Protein 4A2N (pdb70)

Nearest PDB structures (foldseek):
  4a2n-assembly1_B  TM=1.005E+00  e=4.924E-31  Methanosarcina acetivorans
  5vg9-assembly1_A  TM=6.920E-01  e=3.752E-05  Tribolium castaneum
  5v7p-assembly1_A  TM=7.421E-01  e=1.213E-04  Tribolium castaneum
  8xkv-assembly1_G  TM=6.354E-01  e=1.025E-03  Arabidopsis thaliana

Solvent-accessible surface area: 10026 Å² total; per-residue (Å²): 102,88,76,93,102,27,44,107,42,2,32,70,28,19,98,61,16,60,129,12,71,58,71,60,5,95,63,0,132,88,62,71,39,123,90,106,35,87,33,119,90,0,128,62,11,31,118,53,6,92,45,0,16,22,88,28,0,51,55,20,14,148,28,90,199,23,53,111,126,63,35,148,39,67,66,86,88,12,98,147,5,29,89,42,1,128,112,4,9,31,42,1,45,121,0,1,146,53,34,20,81,22,30,28,34,29,13,29,2,3,94,66,37,61,36,28,45,164,28,39,17,45,82,27,14,11,1,16,22,20,0,4,46,77,0,0,74,5,0,0,45,1,10,5,4,122,35,0,22,87,75,0,49,76,3,8,20,69,5,13,125,82,8,8,78,17,33,14,105,8,25,57,104,61,43,26,112,94,1,95,118,13,43,69,70,7,16,106,40,174,82,122

Secondary structure (DSSP, 8-state):
--HHHHHHHHHHHHHHHHHHHHHHHHHHSSS-EEE--SHHHHHHHHHHHHIIIIIHHHHHHS-SGGGGG-----HHHHHHHHHHHHHHHHHHHHHHHHHGGG--SS--EETT-----SSTTTTBSSHHHHHHHHHHHHHHHHHT-HHHHHHHHHHHHHHHHHHHHHHHHHHHHHHTHHHHHHHHH-BSSS--

B-factor: mean 92.74, std 27.51, range [42.49, 339.67]

Structure (mmCIF, N/CA/C/O backbone):
data_4A2N
#
_entry.id   4A2N
#
_cell.length_a   114.920
_cell.length_b   114.920
_cell.length_c   169.291
_cell.angle_alpha   90.00
_cell.angle_beta   90.00
_cell.angle_gamma   120.00
#
_symmetry.space_group_name_H-M   'P 62 2 2'
#
loop_
_entity.id
_entity.type
_entity.pdbx_description
1 polymer 'ISOPRENYLCYSTEINE CARBOXYL METHYLTRANSFERASE'
2 non-polymer S-ADENOSYL-L-HOMOCYSTEINE
3 non-polymer 'PALMITIC ACID'
4 non-polymer CARDIOLIPIN
#
loop_
_atom_site.group_PDB
_atom_site.id
_atom_site.type_symbol
_atom_site.label_atom_id
_atom_site.label_alt_id
_atom_site.label_comp_id
_atom_site.label_asym_id
_atom_site.label_entity_id
_atom_site.label_seq_id
_atom_site.pdbx_PDB_ins_code
_atom_site.Cartn_x
_atom_site.Cartn_y
_atom_site.Cartn_z
_atom_site.occupancy
_atom_site.B_iso_or_equiv
_atom_site.auth_seq_id
_atom_site.auth_comp_id
_atom_site.auth_asym_id
_atom_site.auth_atom_id
_atom_site.pdbx_PDB_model_num
ATOM 1 N N . MET A 1 1 ? 27.045 48.816 73.848 1.00 82.37 1 MET B N 1
ATOM 2 C CA . MET A 1 1 ? 26.248 49.061 72.648 1.00 91.55 1 MET B CA 1
ATOM 3 C C . MET A 1 1 ? 25.292 47.902 72.429 1.00 110.77 1 MET B C 1
ATOM 4 O O . MET A 1 1 ? 24.082 48.101 72.256 1.00 116.41 1 MET B O 1
ATOM 6 N N . ASN A 1 2 ? 25.839 46.689 72.447 1.00 119.02 2 ASN B N 1
ATOM 7 C CA . ASN A 1 2 ? 25.039 45.481 72.301 1.00 126.68 2 ASN B CA 1
ATOM 8 C C . ASN A 1 2 ? 23.888 45.551 73.301 1.00 125.35 2 ASN B C 1
ATOM 9 O O . ASN A 1 2 ? 24.108 45.812 74.477 1.00 124.46 2 ASN B O 1
ATOM 14 N N . GLU A 1 3 ? 22.660 45.341 72.838 1.00 124.58 3 GLU B N 1
ATOM 15 C CA . GLU A 1 3 ? 21.505 45.455 73.720 1.00 120.89 3 GLU B CA 1
ATOM 16 C C . GLU A 1 3 ? 21.435 44.322 74.744 1.00 117.38 3 GLU B C 1
ATOM 17 O O . GLU A 1 3 ? 21.150 44.557 75.918 1.00 114.38 3 GLU B O 1
ATOM 23 N N . ASN A 1 4 ? 21.703 43.099 74.301 1.00 118.12 4 ASN B N 1
ATOM 24 C CA . ASN A 1 4 ? 21.718 41.960 75.205 1.00 119.67 4 ASN B CA 1
ATOM 25 C C . ASN A 1 4 ? 22.585 42.254 76.426 1.00 110.79 4 ASN B C 1
ATOM 26 O O . ASN A 1 4 ? 22.306 41.789 77.524 1.00 111.02 4 ASN B O 1
ATOM 31 N N . LEU A 1 5 ? 23.635 43.040 76.222 1.00 103.62 5 LEU B N 1
ATOM 32 C CA . LEU A 1 5 ? 24.519 43.471 77.303 1.00 97.27 5 LEU B CA 1
ATOM 33 C C . LEU A 1 5 ? 23.814 44.211 78.426 1.00 96.97 5 LEU B C 1
ATOM 34 O O . LEU A 1 5 ? 23.802 43.743 79.564 1.00 102.92 5 LEU B O 1
ATOM 39 N N . TRP A 1 6 ? 23.260 45.382 78.115 1.00 89.40 6 TRP B N 1
ATOM 40 C CA . TRP A 1 6 ? 22.662 46.213 79.152 1.00 85.13 6 TRP B CA 1
ATOM 41 C C . TRP A 1 6 ? 21.76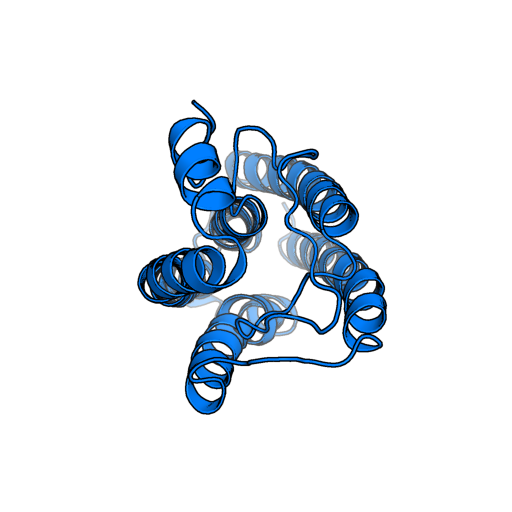5 45.369 80.044 1.00 86.14 6 TRP B C 1
ATOM 42 O O . TRP A 1 6 ? 21.785 45.499 81.271 1.00 83.69 6 TRP B O 1
ATOM 53 N N . LYS A 1 7 ? 20.982 44.495 79.425 1.00 88.46 7 LYS B N 1
ATOM 54 C CA . LYS A 1 7 ? 20.175 43.565 80.193 1.00 93.45 7 LYS B CA 1
ATOM 55 C C . LYS A 1 7 ? 21.050 42.849 81.236 1.00 91.82 7 LYS B C 1
ATOM 56 O O . LYS A 1 7 ? 20.739 42.846 82.433 1.00 88.52 7 LYS B O 1
ATOM 62 N N . ILE A 1 8 ? 22.164 42.280 80.793 1.00 93.96 8 ILE B N 1
ATOM 63 C CA . ILE A 1 8 ? 23.022 41.547 81.712 1.00 96.81 8 ILE B CA 1
ATOM 64 C C . ILE A 1 8 ? 23.519 42.475 82.803 1.00 93.13 8 ILE B C 1
ATOM 65 O O . ILE A 1 8 ? 23.614 42.081 83.965 1.00 92.71 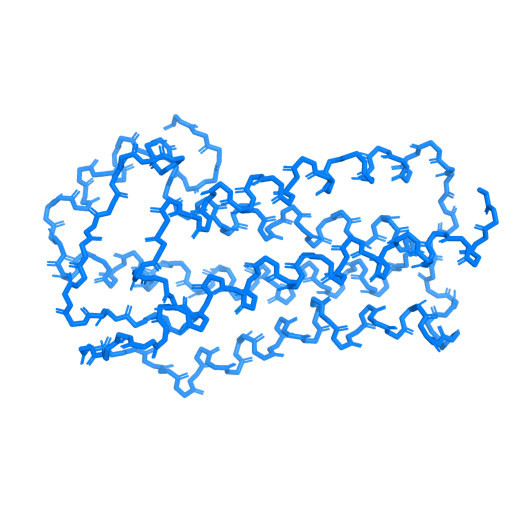8 ILE B O 1
ATOM 70 N N . CYS A 1 9 ? 23.814 43.716 82.436 1.00 92.04 9 CYS B N 1
ATOM 71 C CA . CYS A 1 9 ? 24.208 44.697 83.437 1.00 91.30 9 CYS B CA 1
ATOM 72 C C . CYS A 1 9 ? 23.096 44.842 84.460 1.00 87.08 9 CYS B C 1
ATOM 73 O O . CYS A 1 9 ? 23.231 44.427 85.612 1.00 86.58 9 CYS B O 1
ATOM 76 N N . PHE A 1 10 ? 21.978 45.395 84.024 1.00 84.17 10 PHE B N 1
ATOM 77 C CA . PHE A 1 10 ? 20.887 45.670 84.942 1.00 82.50 10 PHE B CA 1
ATOM 78 C C . PHE A 1 10 ? 20.545 44.485 85.843 1.00 80.32 10 PHE B C 1
ATOM 79 O O . PHE A 1 10 ? 20.472 44.617 87.068 1.00 76.63 10 PHE B O 1
ATOM 87 N N . ILE A 1 11 ? 20.347 43.322 85.238 1.00 79.18 11 ILE B N 1
ATOM 88 C CA . ILE A 1 11 ? 19.856 42.196 85.993 1.00 76.44 11 ILE B CA 1
ATOM 89 C C . ILE A 1 11 ? 20.826 41.893 87.117 1.00 72.21 11 ILE B C 1
ATOM 90 O O . ILE A 1 11 ? 20.503 41.189 88.074 1.00 69.98 11 ILE B O 1
ATOM 95 N N . VAL A 1 12 ? 22.027 42.442 86.988 1.00 71.24 12 VAL B N 1
ATOM 96 C CA . VAL A 1 12 ? 22.992 42.408 88.072 1.00 70.90 12 VAL B CA 1
ATOM 97 C C . VAL A 1 12 ? 22.721 43.505 89.091 1.00 71.11 12 VAL B C 1
ATOM 98 O O . VAL A 1 12 ? 22.362 43.215 90.224 1.00 70.47 12 VAL B O 1
ATOM 102 N N . MET A 1 13 ? 22.844 44.761 88.689 1.00 71.98 13 MET B N 1
ATOM 103 C CA . MET A 1 13 ? 22.640 45.837 89.642 1.00 72.21 13 MET B CA 1
ATOM 104 C C . MET A 1 13 ? 21.410 45.476 90.441 1.00 75.78 13 MET B C 1
ATOM 105 O O . MET A 1 13 ? 21.407 45.560 91.664 1.00 76.68 13 MET B O 1
ATOM 110 N N . PHE A 1 14 ? 20.373 45.051 89.729 1.00 76.02 14 PHE B N 1
ATOM 111 C CA . PHE A 1 14 ? 19.147 44.564 90.331 1.00 72.24 14 PHE B CA 1
ATOM 112 C C . PHE A 1 14 ? 19.422 43.431 91.295 1.00 72.19 14 PHE B C 1
ATOM 113 O O . PHE A 1 14 ? 19.144 43.530 92.480 1.00 62.84 14 PHE B O 1
ATOM 121 N N . ILE A 1 15 ? 19.958 42.341 90.772 1.00 65.73 15 ILE B N 1
ATOM 122 C CA . ILE A 1 15 ? 20.245 41.185 91.602 1.00 80.12 15 ILE B CA 1
ATOM 123 C C . ILE A 1 15 ? 20.959 41.613 92.889 1.00 74.83 15 ILE B C 1
ATOM 124 O O . ILE A 1 15 ? 20.651 41.131 93.968 1.00 63.04 15 ILE B O 1
ATOM 129 N N . ILE A 1 16 ? 21.888 42.549 92.787 1.00 72.83 16 ILE B N 1
ATOM 130 C CA . ILE A 1 16 ? 22.568 43.023 93.982 1.00 76.51 16 ILE B CA 1
ATOM 131 C C . ILE A 1 16 ? 21.711 43.997 94.782 1.00 78.76 16 ILE B C 1
ATOM 132 O O . ILE A 1 16 ? 21.713 43.965 96.011 1.00 78.21 16 ILE B O 1
ATOM 137 N N . TRP A 1 17 ? 20.988 44.865 94.079 1.00 81.09 17 TRP B N 1
ATOM 138 C CA . TRP A 1 17 ? 20.077 45.811 94.713 1.00 80.41 17 TRP B CA 1
ATOM 139 C C . TRP A 1 17 ? 19.161 45.036 95.600 1.00 77.22 17 TRP B C 1
ATOM 140 O O . TRP A 1 17 ? 18.850 45.459 96.701 1.00 74.51 17 TRP B O 1
ATOM 151 N N . VAL A 1 18 ? 18.717 43.893 95.098 1.00 79.5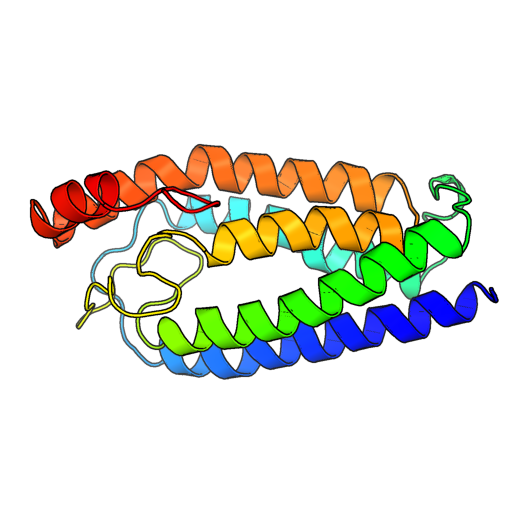3 18 VAL B N 1
ATOM 152 C CA . VAL A 1 18 ? 17.798 43.063 95.845 1.00 80.05 18 VAL B CA 1
ATOM 153 C C . VAL A 1 18 ? 18.537 42.465 97.020 1.00 80.69 18 VAL B C 1
ATOM 154 O O . VAL A 1 18 ? 18.046 42.500 98.139 1.00 76.07 18 VAL B O 1
ATOM 158 N N . PHE A 1 19 ? 19.728 41.934 96.766 1.00 81.31 19 PHE B N 1
ATOM 159 C CA . PHE A 1 19 ? 20.524 41.323 97.830 1.00 92.03 19 PHE B CA 1
ATOM 160 C C . PHE A 1 19 ? 20.651 42.267 99.030 1.00 88.00 19 PHE B C 1
ATOM 161 O O . PHE A 1 19 ? 20.413 41.869 100.170 1.00 85.02 19 PHE B O 1
ATOM 169 N N . VAL A 1 20 ? 20.993 43.523 98.776 1.00 85.53 20 VAL B N 1
ATOM 170 C CA . VAL A 1 20 ? 21.120 44.489 99.859 1.00 83.63 20 VAL B CA 1
ATOM 171 C C . VAL A 1 20 ? 19.900 44.531 100.763 1.00 85.74 20 VAL B C 1
ATOM 172 O O . VAL A 1 20 ? 20.035 44.640 101.981 1.00 81.78 20 VAL B O 1
ATOM 176 N N . ARG A 1 21 ? 18.710 44.477 100.165 1.00 93.41 21 ARG B N 1
ATOM 177 C CA . ARG A 1 21 ? 17.470 44.542 100.943 1.00 95.36 21 ARG B CA 1
ATOM 178 C C . ARG A 1 21 ? 17.192 43.217 101.620 1.00 99.74 21 ARG B C 1
ATOM 179 O O . ARG A 1 21 ? 16.907 43.179 102.815 1.00 103.82 21 ARG B O 1
ATOM 187 N N . LYS A 1 22 ? 17.293 42.130 100.858 1.00 97.13 22 LYS B N 1
ATOM 188 C CA . LYS A 1 22 ? 17.001 40.812 101.397 1.00 90.72 22 LYS B CA 1
ATOM 189 C C . LYS A 1 22 ? 17.807 40.608 102.671 1.00 96.87 22 LYS B C 1
ATOM 190 O O . LYS A 1 22 ? 17.341 39.957 103.599 1.00 103.96 22 LYS B O 1
ATOM 192 N N . VAL A 1 23 ? 19.006 41.183 102.726 1.00 95.01 23 VAL B N 1
ATOM 193 C CA . VAL A 1 23 ? 19.825 41.084 103.930 1.00 97.73 23 VAL B CA 1
ATOM 194 C C . VAL A 1 23 ? 19.292 41.935 105.081 1.00 100.07 23 VAL B C 1
ATOM 195 O O . VAL A 1 23 ? 19.032 41.420 106.169 1.00 103.71 23 VAL B O 1
ATOM 199 N N . TYR A 1 24 ? 19.114 43.230 104.837 1.00 98.82 24 TYR B N 1
ATOM 200 C CA . TYR A 1 24 ? 18.750 44.164 105.901 1.00 99.42 24 TYR B CA 1
ATOM 201 C C . TYR A 1 24 ? 17.331 44.013 106.396 1.00 105.31 24 TYR B C 1
ATOM 202 O O . TYR A 1 24 ? 17.037 44.328 107.548 1.00 104.93 24 TYR B O 1
ATOM 211 N N . GLY A 1 25 ? 16.452 43.573 105.500 1.00 110.12 25 GLY B N 1
ATOM 212 C CA . GLY A 1 25 ? 15.054 43.359 105.815 1.00 112.47 25 GLY B CA 1
ATOM 213 C C . GLY A 1 25 ? 14.782 42.192 106.738 1.00 117.23 25 GLY B C 1
ATOM 214 O O . GLY A 1 25 ? 14.206 42.370 107.810 1.00 118.83 25 GLY B O 1
ATOM 215 N N . THR A 1 26 ? 15.203 40.996 106.346 1.00 121.55 26 THR B N 1
ATOM 216 C CA . THR A 1 26 ? 14.905 39.838 107.172 1.00 128.78 26 THR B CA 1
ATOM 217 C C . THR A 1 26 ? 15.439 40.093 108.581 1.00 13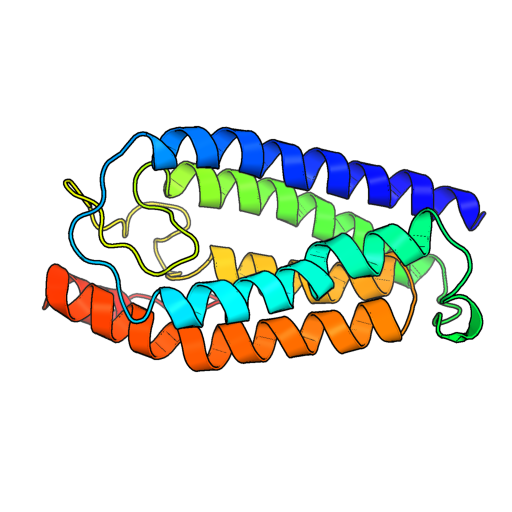5.67 26 THR B C 1
ATOM 218 O O . THR A 1 26 ? 14.940 39.522 109.552 1.00 140.78 26 THR B O 1
ATOM 222 N N . ARG A 1 27 ? 16.433 40.975 108.690 1.00 137.09 27 ARG B N 1
ATOM 223 C CA . ARG A 1 27 ? 17.013 41.327 109.988 1.00 139.30 27 ARG B CA 1
ATOM 224 C C . ARG A 1 27 ? 16.070 42.182 110.846 1.00 141.81 27 ARG B C 1
ATOM 225 O O . ARG A 1 27 ? 16.057 42.065 112.073 1.00 143.75 27 ARG B O 1
ATOM 227 N N . ALA A 1 28 ? 15.294 43.046 110.200 1.00 141.11 28 ALA B N 1
ATOM 228 C CA . ALA A 1 28 ? 14.346 43.908 110.906 1.00 140.14 28 ALA B CA 1
ATOM 229 C C . ALA A 1 28 ? 12.913 43.377 110.906 1.00 139.83 28 ALA B C 1
ATOM 230 O O . ALA A 1 28 ? 12.017 44.009 111.455 1.00 138.94 28 ALA B O 1
ATOM 232 N N . MET A 1 29 ? 12.693 42.236 110.266 1.00 141.07 29 MET B N 1
ATOM 233 C CA . MET A 1 29 ? 11.398 41.568 110.343 1.00 142.51 29 MET B CA 1
ATOM 234 C C . MET A 1 29 ? 11.391 40.568 111.497 1.00 140.70 29 MET B C 1
ATOM 235 O O . MET A 1 29 ? 10.363 39.964 111.805 1.00 138.52 29 MET B O 1
ATOM 240 N N . LYS A 1 30 ? 12.554 40.402 112.123 1.00 142.48 30 LYS B N 1
ATOM 241 C CA . LYS A 1 30 ? 12.708 39.553 113.303 1.00 143.51 30 LYS B CA 1
ATOM 242 C C . LYS A 1 30 ? 12.373 40.346 114.569 1.00 147.25 30 LYS B C 1
ATOM 243 O O . LYS A 1 30 ? 12.521 39.838 115.687 1.00 150.42 30 LYS B O 1
ATOM 245 N N . ASN A 1 31 ? 11.948 41.598 114.375 1.00 143.97 31 ASN B N 1
ATOM 246 C CA . ASN A 1 31 ? 11.528 42.492 115.460 1.00 139.56 31 ASN B CA 1
ATOM 247 C C . ASN A 1 31 ? 10.021 42.766 115.421 1.00 134.32 31 ASN B C 1
ATOM 248 O O . ASN A 1 31 ? 9.513 43.332 114.456 1.00 131.83 31 ASN B O 1
ATOM 253 N N . LYS A 1 32 ? 9.315 42.386 116.482 1.00 133.81 32 LYS B N 1
ATOM 254 C CA . LYS A 1 32 ? 7.853 42.371 116.472 1.00 132.42 32 LYS B CA 1
ATOM 255 C C . LYS A 1 32 ? 7.256 43.766 116.294 1.00 129.95 32 LYS B C 1
ATOM 256 O O . LYS A 1 32 ? 7.918 44.768 116.550 1.00 129.02 32 LYS B O 1
ATOM 258 N N . SER A 1 33 ? 6.004 43.812 115.843 1.00 127.92 33 SER B N 1
ATOM 259 C CA . SER A 1 33 ? 5.305 45.058 115.536 1.00 125.88 33 SER B CA 1
ATOM 260 C C . SER A 1 33 ? 4.492 45.573 116.723 1.00 125.52 33 SER B C 1
ATOM 261 O O . SER A 1 33 ? 3.975 44.781 117.510 1.00 128.36 33 SER B O 1
ATOM 264 N N . LYS A 1 34 ? 4.404 46.894 116.868 1.00 121.97 34 LYS B N 1
ATOM 265 C CA . LYS A 1 34 ? 3.521 47.496 117.873 1.00 119.16 34 LYS B CA 1
ATOM 266 C C . LYS A 1 34 ? 2.178 47.925 117.274 1.00 117.34 34 LYS B C 1
ATOM 267 O O . LYS A 1 34 ? 1.148 47.290 117.510 1.00 120.13 34 LYS B O 1
ATOM 273 N N . LYS A 1 35 ? 2.196 49.002 116.496 1.00 112.98 35 LYS B N 1
ATOM 274 C CA . LYS A 1 35 ? 1.003 49.478 115.805 1.00 112.10 35 LYS B CA 1
ATOM 275 C C . LYS A 1 35 ? 1.281 49.546 114.320 1.00 107.29 35 LYS B C 1
ATOM 276 O O . LYS A 1 35 ? 2.310 50.065 113.909 1.00 106.66 35 LYS B O 1
ATOM 282 N N . LYS A 1 36 ? 0.367 49.034 113.508 1.00 104.34 36 LYS B N 1
ATOM 283 C CA . LYS A 1 36 ? 0.527 49.138 112.071 1.00 102.69 36 LYS B CA 1
ATOM 284 C C . LYS A 1 36 ? -0.552 50.107 111.652 1.00 98.36 36 LYS B C 1
ATOM 285 O O . LYS A 1 36 ? -1.329 50.530 112.494 1.00 99.52 36 LYS B O 1
ATOM 291 N N . VAL A 1 37 ? -0.600 50.494 110.382 1.00 96.23 37 VAL B N 1
ATOM 292 C CA . VAL A 1 37 ? -1.611 51.466 109.942 1.00 96.96 37 VAL B CA 1
ATOM 293 C C . VAL A 1 37 ? -2.181 51.163 108.558 1.00 96.19 37 VAL B C 1
ATOM 294 O O . VAL A 1 37 ? -1.438 51.073 107.597 1.00 100.89 37 VAL B O 1
ATOM 298 N N . ARG A 1 38 ? -3.497 51.013 108.459 1.00 91.19 38 ARG B N 1
ATOM 299 C CA . ARG A 1 38 ? -4.152 50.683 107.189 1.00 87.90 38 ARG B CA 1
ATOM 300 C C . ARG A 1 38 ? -3.320 49.707 106.372 1.00 86.67 38 ARG B C 1
ATOM 301 O O . ARG A 1 38 ? -3.207 49.855 105.159 1.00 86.39 38 ARG B O 1
ATOM 309 N N . PRO A 1 39 ? -2.777 48.668 107.028 1.00 85.13 39 PRO B N 1
ATOM 310 C CA . PRO A 1 39 ? -1.763 47.844 106.366 1.00 81.83 39 PRO B CA 1
ATOM 311 C C . PRO A 1 39 ? -2.327 47.095 105.173 1.00 86.69 39 PRO B C 1
ATOM 312 O O . PRO A 1 39 ? -1.658 47.002 104.146 1.00 83.00 39 PRO B O 1
ATOM 316 N N . ASN A 1 40 ? -3.549 46.584 105.316 1.00 96.53 40 ASN B N 1
ATOM 317 C CA . ASN A 1 40 ? -4.248 45.864 104.256 1.00 99.14 40 ASN B CA 1
ATOM 318 C C . ASN A 1 40 ? -4.237 46.688 102.972 1.00 93.85 40 ASN B C 1
ATOM 319 O O . ASN A 1 40 ? -4.270 46.139 101.875 1.00 92.85 40 ASN B O 1
ATOM 324 N N . PHE A 1 41 ? -4.168 48.010 103.135 1.00 89.07 41 PHE B N 1
ATOM 325 C CA . PHE A 1 41 ? -4.068 48.964 102.029 1.00 84.80 41 PHE B CA 1
ATOM 326 C C . PHE A 1 41 ? -2.633 49.162 101.523 1.00 85.06 41 PHE B C 1
ATOM 327 O O . PHE A 1 41 ? -2.337 48.872 100.364 1.00 88.27 41 PHE B O 1
ATOM 335 N N . GLU A 1 42 ? -1.747 49.672 102.377 1.00 80.79 42 GLU B N 1
ATOM 336 C CA . GLU A 1 42 ? -0.360 49.894 101.971 1.00 78.99 42 GLU B CA 1
ATOM 337 C C . GLU A 1 42 ? 0.201 48.665 101.272 1.00 77.86 42 GLU B C 1
ATOM 338 O O . GLU A 1 42 ? 0.894 48.785 100.273 1.00 76.92 42 GLU B O 1
ATOM 344 N N . LYS A 1 43 ? -0.112 47.483 101.791 1.00 79.70 43 LYS B N 1
ATOM 345 C CA . LYS A 1 43 ? 0.388 46.244 101.213 1.00 84.60 43 LYS B CA 1
ATOM 346 C C . LYS A 1 43 ? 0.207 46.259 99.700 1.00 85.15 43 LYS B C 1
ATOM 347 O O . LYS A 1 43 ? 1.143 45.989 98.942 1.00 88.43 43 LYS B O 1
ATOM 353 N N . SER A 1 44 ? -1.001 46.594 99.271 1.00 79.64 44 SER B N 1
ATOM 354 C CA . SER A 1 44 ? -1.332 46.666 97.860 1.00 78.99 44 SER B CA 1
ATOM 355 C C . SER A 1 44 ? -0.574 47.781 97.149 1.00 75.98 44 SER B C 1
ATOM 356 O O . SER A 1 44 ? 0.038 47.555 96.110 1.00 78.33 44 SER B O 1
ATOM 359 N N . LEU A 1 45 ? -0.625 48.987 97.707 1.00 70.75 45 LEU B N 1
ATOM 360 C CA . LEU A 1 45 ? 0.150 50.113 97.196 1.00 67.91 45 LEU B CA 1
ATOM 361 C C . LEU A 1 45 ? 1.611 49.708 96.955 1.00 68.49 45 LEU B C 1
ATOM 362 O O . LEU A 1 45 ? 2.242 50.104 95.973 1.00 70.64 45 LEU B O 1
ATOM 367 N N . VAL A 1 46 ? 2.151 48.923 97.875 1.00 64.16 46 VAL B N 1
ATOM 368 C CA . VAL A 1 46 ? 3.487 48.409 97.722 1.00 63.74 46 VAL B CA 1
ATOM 369 C C . VAL A 1 46 ? 3.502 47.477 96.542 1.00 64.99 46 VAL B C 1
ATOM 370 O O . VAL A 1 46 ? 4.258 47.670 95.591 1.00 65.91 46 VAL B O 1
ATOM 374 N N . PHE A 1 47 ? 2.636 46.473 96.597 1.00 66.44 47 PHE B N 1
ATOM 375 C CA . PHE A 1 47 ? 2.660 45.433 95.597 1.00 70.33 47 PHE B CA 1
ATOM 376 C C . PHE A 1 47 ? 2.527 46.094 94.262 1.00 63.89 47 PHE B C 1
ATOM 377 O O . PHE A 1 47 ? 2.866 45.543 93.242 1.00 64.00 47 PHE B O 1
ATOM 385 N N . LEU A 1 48 ? 2.024 47.305 94.287 1.00 62.55 48 LEU B N 1
ATOM 386 C CA . LEU A 1 48 ? 1.798 48.044 93.072 1.00 65.48 48 LEU B CA 1
ATOM 387 C C . LEU A 1 48 ? 3.142 48.453 92.515 1.00 62.71 48 LEU B C 1
ATOM 388 O O . LEU A 1 48 ? 3.413 48.286 91.326 1.00 58.49 48 LEU B O 1
ATOM 393 N N . ASN A 1 49 ? 3.974 49.005 93.387 1.00 65.61 49 ASN B N 1
ATOM 394 C CA . ASN A 1 49 ? 5.347 49.252 93.029 1.00 73.30 49 ASN B CA 1
ATOM 395 C C . ASN A 1 49 ? 6.050 47.968 92.728 1.00 70.00 49 ASN B C 1
ATOM 396 O O . ASN A 1 49 ? 6.836 47.900 91.814 1.00 71.39 49 ASN B O 1
ATOM 401 N N . PHE A 1 50 ? 5.741 46.922 93.461 1.00 69.74 50 PHE B N 1
ATOM 402 C CA . PHE A 1 50 ? 6.392 45.670 93.166 1.00 77.56 50 PHE B CA 1
ATOM 403 C C . PHE A 1 50 ? 6.352 45.314 91.709 1.00 69.88 50 PHE B C 1
ATOM 404 O O . PHE A 1 50 ? 7.280 44.717 91.205 1.00 65.96 50 PHE B O 1
ATOM 412 N N . ILE A 1 51 ? 5.277 45.688 91.035 1.00 68.70 51 ILE B N 1
ATOM 413 C CA . ILE A 1 51 ? 5.219 45.577 89.587 1.00 68.78 51 ILE B CA 1
ATOM 414 C C . ILE A 1 51 ? 6.281 46.469 88.994 1.00 75.69 51 ILE B C 1
ATOM 415 O O . ILE A 1 51 ? 7.128 45.998 88.244 1.00 79.45 51 ILE B O 1
ATOM 420 N N . GLY A 1 52 ? 6.227 47.756 89.349 1.00 76.14 52 GLY B N 1
ATOM 421 C CA . GLY A 1 52 ? 7.137 48.770 88.832 1.00 77.72 52 GLY B CA 1
ATOM 422 C C . GLY A 1 52 ? 8.630 48.500 89.022 1.00 78.88 52 GLY B C 1
ATOM 423 O O . GLY A 1 52 ? 9.426 48.685 88.103 1.00 76.95 52 GLY B O 1
ATOM 424 N N . MET A 1 53 ? 9.016 48.071 90.218 1.00 77.52 53 MET B N 1
ATOM 425 C CA . MET A 1 53 ? 10.405 47.793 90.511 1.00 74.82 53 MET B CA 1
ATOM 426 C C . MET A 1 53 ? 10.856 46.486 89.891 1.00 77.18 53 MET B C 1
ATOM 427 O O . MET A 1 53 ? 11.904 46.441 89.261 1.00 83.59 53 MET B O 1
ATOM 432 N N . VAL A 1 54 ? 10.087 45.420 90.084 1.00 71.90 54 VAL B N 1
ATOM 433 C CA . VAL A 1 54 ? 10.594 44.093 89.769 1.00 71.47 54 VAL B CA 1
ATOM 434 C C . VAL A 1 54 ? 9.847 43.337 88.675 1.00 75.72 54 VAL B C 1
ATOM 435 O O . VAL A 1 54 ? 10.433 43.030 87.649 1.00 74.23 54 VAL B O 1
ATOM 439 N N . PHE A 1 55 ? 8.572 43.025 88.880 1.00 86.13 55 PHE B N 1
ATOM 440 C CA . PHE A 1 55 ? 7.864 42.128 87.959 1.00 97.36 55 PHE B CA 1
ATOM 441 C C . PHE A 1 55 ? 7.920 42.691 86.569 1.00 95.17 55 PHE B C 1
ATOM 442 O O . PHE A 1 55 ? 8.197 41.987 85.606 1.00 99.70 55 PHE B O 1
ATOM 450 N N . LEU A 1 56 ? 7.658 43.976 86.468 1.00 89.21 56 LEU B N 1
ATOM 451 C CA . LEU A 1 56 ? 7.636 44.614 85.169 1.00 86.80 56 LEU B CA 1
ATOM 452 C C . LEU A 1 56 ? 8.989 44.630 84.436 1.00 84.27 56 LEU B C 1
ATOM 453 O O . LEU A 1 56 ? 9.093 44.084 83.345 1.00 78.81 56 LEU B O 1
ATOM 458 N N . PRO A 1 57 ? 10.027 45.245 85.036 1.00 88.15 57 PRO B N 1
ATOM 459 C CA . PRO A 1 57 ? 11.302 45.394 84.327 1.00 87.59 57 PRO B CA 1
ATOM 460 C C . PRO A 1 57 ? 12.030 44.073 84.165 1.00 85.25 57 PRO B C 1
ATOM 461 O O . PRO A 1 57 ? 12.777 43.908 83.209 1.00 86.94 57 PRO B O 1
ATOM 465 N N . LEU A 1 58 ? 11.820 43.140 85.082 1.00 82.54 58 LEU B N 1
ATOM 466 C CA . LEU A 1 58 ? 12.403 41.826 84.916 1.00 84.85 58 LEU B CA 1
ATOM 467 C C . LEU A 1 58 ? 12.067 41.329 83.530 1.00 85.13 58 LEU B C 1
ATOM 468 O O . LEU A 1 58 ? 12.828 40.604 82.912 1.00 86.26 58 LEU B O 1
ATOM 473 N N . THR A 1 59 ? 10.903 41.721 83.047 1.00 83.43 59 THR B N 1
ATOM 474 C CA . THR A 1 59 ? 10.405 41.216 81.780 1.00 81.51 59 THR B CA 1
ATOM 475 C C . THR A 1 59 ? 10.742 42.138 80.616 1.00 78.04 59 THR B C 1
ATOM 476 O O . THR A 1 59 ? 10.244 41.971 79.514 1.00 73.95 59 THR B O 1
ATOM 480 N N . ALA A 1 60 ? 11.534 43.162 80.880 1.00 82.01 60 ALA B N 1
ATOM 481 C CA . ALA A 1 60 ? 12.131 43.910 79.791 1.00 87.97 60 ALA B CA 1
ATOM 482 C C . ALA A 1 60 ? 13.475 43.261 79.513 1.00 89.67 60 ALA B C 1
ATOM 483 O O . ALA A 1 60 ? 14.115 43.508 78.487 1.00 90.25 60 ALA B O 1
ATOM 485 N N . VAL A 1 61 ? 13.885 42.405 80.440 1.00 91.36 61 VAL B N 1
ATOM 486 C CA . VAL A 1 61 ? 15.152 41.705 80.325 1.00 96.97 61 VAL B CA 1
ATOM 487 C C . VAL A 1 61 ? 14.907 40.313 79.770 1.00 103.13 61 VAL B C 1
ATOM 488 O O . VAL A 1 61 ? 15.240 40.023 78.627 1.00 104.43 61 VAL B O 1
ATOM 492 N N . PHE A 1 62 ? 14.288 39.468 80.582 1.00 105.76 62 PHE B N 1
ATOM 493 C CA . PHE A 1 62 ? 14.094 38.069 80.242 1.00 107.07 62 PHE B CA 1
ATOM 494 C C . PHE A 1 62 ? 13.078 37.860 79.135 1.00 108.45 62 PHE B C 1
ATOM 495 O O . PHE A 1 62 ? 12.860 36.734 78.696 1.00 108.64 62 PHE B O 1
ATOM 503 N N . SER A 1 63 ? 12.438 38.929 78.689 1.00 112.03 63 SER B N 1
ATOM 504 C CA . SER A 1 63 ? 11.510 38.791 77.577 1.00 121.42 63 SER B CA 1
ATOM 505 C C . SER A 1 63 ? 11.637 39.942 76.597 1.00 124.82 63 SER B C 1
ATOM 506 O O . SER A 1 63 ? 12.171 40.997 76.925 1.00 127.32 63 SER B O 1
ATOM 509 N N . SER A 1 64 ? 11.168 39.711 75.379 1.00 126.08 64 SER B N 1
ATOM 510 C CA . SER A 1 64 ? 11.209 40.716 74.326 1.00 126.36 64 SER B CA 1
ATOM 511 C C . SER A 1 64 ? 9.880 41.442 74.151 1.00 116.17 64 SER B C 1
ATOM 512 O O . SER A 1 64 ? 9.751 42.295 73.279 1.00 114.50 64 SER B O 1
ATOM 515 N N . TYR A 1 65 ? 8.901 41.095 74.982 1.00 110.00 65 TYR B N 1
ATOM 516 C CA . TYR A 1 65 ? 7.533 41.601 74.848 1.00 104.89 65 TYR B CA 1
ATOM 517 C C . TYR A 1 65 ? 7.450 43.112 74.699 1.00 98.96 65 TYR B C 1
ATOM 518 O O . TYR A 1 65 ? 6.836 43.618 73.767 1.00 99.58 65 TYR B O 1
ATOM 527 N N . LEU A 1 66 ? 8.078 43.825 75.623 1.00 93.59 66 LEU B N 1
ATOM 528 C CA . LEU A 1 66 ? 7.983 45.278 75.684 1.00 85.37 66 LEU B CA 1
ATOM 529 C C . LEU A 1 66 ? 8.733 45.986 74.563 1.00 88.87 66 LEU B C 1
ATOM 530 O O . LEU A 1 66 ? 8.718 47.210 74.482 1.00 86.72 66 LEU B O 1
ATOM 535 N N . ASP A 1 67 ? 9.390 45.213 73.704 1.00 97.57 67 ASP B N 1
ATOM 536 C CA . ASP A 1 67 ? 10.376 45.764 72.769 1.00 105.90 67 ASP B CA 1
ATOM 537 C C . ASP A 1 67 ? 9.946 47.047 72.030 1.00 107.55 67 ASP B C 1
ATOM 538 O O . ASP A 1 67 ? 10.742 47.974 71.886 1.00 111.77 67 ASP B O 1
ATOM 540 N N . SER A 1 68 ? 8.700 47.124 71.585 1.00 102.42 68 SER B N 1
ATOM 541 C CA . SER A 1 68 ? 8.290 48.251 70.760 1.00 98.02 68 SER B CA 1
ATOM 542 C C . SER A 1 68 ? 8.235 49.549 71.547 1.00 93.85 68 SER B C 1
ATOM 543 O O . SER A 1 68 ? 8.179 50.628 70.961 1.00 94.22 68 SER B O 1
ATOM 546 N N . PHE A 1 69 ? 8.237 49.449 72.873 1.00 93.61 69 PHE B N 1
ATOM 547 C CA . PHE A 1 69 ? 8.081 50.636 73.715 1.00 96.79 69 PHE B CA 1
ATOM 548 C C . PHE A 1 69 ? 9.381 51.226 74.187 1.00 101.22 69 PHE B C 1
ATOM 549 O O . PHE A 1 69 ? 9.374 52.250 74.872 1.00 102.26 69 PHE B O 1
ATOM 557 N N . ASN A 1 70 ? 10.492 50.577 73.850 1.00 102.59 70 ASN B N 1
ATOM 558 C CA . ASN A 1 70 ? 11.779 51.098 74.279 1.00 99.91 70 ASN B CA 1
ATOM 559 C C . ASN A 1 70 ? 12.239 52.330 73.492 1.00 95.54 70 ASN B C 1
ATOM 560 O O . ASN A 1 70 ? 11.797 52.586 72.370 1.00 91.13 70 ASN B O 1
ATOM 565 N N . ILE A 1 71 ? 13.119 53.090 74.126 1.00 95.18 71 ILE B N 1
ATOM 566 C CA . ILE A 1 71 ? 13.348 54.487 73.805 1.00 90.87 71 ILE B CA 1
ATOM 567 C C . ILE A 1 71 ? 14.430 54.734 72.746 1.00 97.64 71 ILE B C 1
ATOM 568 O O . ILE A 1 71 ? 14.646 55.872 72.343 1.00 97.71 71 ILE B O 1
ATOM 573 N N . ASN A 1 72 ? 15.100 53.677 72.286 1.00 104.78 72 ASN B N 1
ATOM 574 C CA . ASN A 1 72 ? 16.219 53.828 71.346 1.00 110.97 72 ASN B CA 1
ATOM 575 C C . ASN A 1 72 ? 17.130 54.979 71.791 1.00 101.77 72 ASN B C 1
ATOM 576 O O . ASN A 1 72 ? 17.286 55.988 71.094 1.00 100.06 72 ASN B O 1
ATOM 581 N N . LEU A 1 73 ? 17.716 54.811 72.972 1.00 94.69 73 LEU B N 1
ATOM 582 C CA . LEU A 1 73 ? 18.533 55.840 73.599 1.00 91.32 73 LEU B CA 1
ATOM 583 C C . LEU A 1 73 ? 20.026 55.735 73.221 1.00 104.84 73 LEU B C 1
ATOM 584 O O . LEU A 1 73 ? 20.550 54.630 72.979 1.00 106.68 73 LEU B O 1
ATOM 589 N N . PRO A 1 74 ? 20.722 56.891 73.171 1.00 107.21 74 PRO B N 1
ATOM 590 C CA . PRO A 1 74 ? 22.146 56.843 72.861 1.00 107.29 74 PRO B CA 1
ATOM 591 C C . PRO A 1 74 ? 22.852 56.247 74.066 1.00 107.56 74 PRO B C 1
ATOM 592 O O . PRO A 1 74 ? 22.328 56.378 75.174 1.00 108.16 74 PRO B O 1
ATOM 596 N N . ASP A 1 75 ? 24.004 55.609 73.859 1.00 108.11 75 ASP B N 1
ATOM 597 C CA . ASP A 1 75 ? 24.759 54.974 74.945 1.00 102.88 75 ASP B CA 1
ATOM 598 C C . ASP A 1 75 ? 25.267 55.982 75.987 1.00 91.84 75 ASP B C 1
ATOM 599 O O . ASP A 1 75 ? 25.336 55.671 77.174 1.00 83.13 75 ASP B O 1
ATOM 604 N N . SER A 1 76 ? 25.598 57.190 75.530 1.00 93.27 76 SER B N 1
ATOM 605 C CA . SER A 1 76 ? 25.986 58.307 76.400 1.00 91.99 76 SER B CA 1
ATOM 606 C C . SER A 1 76 ? 25.037 58.498 77.590 1.00 93.75 76 SER B C 1
ATOM 607 O O . SER A 1 76 ? 25.446 58.403 78.745 1.00 94.10 76 SER B O 1
ATOM 610 N N . ILE A 1 77 ? 23.772 58.797 77.306 1.00 95.02 77 ILE B N 1
ATOM 611 C CA . ILE A 1 77 ? 22.795 59.049 78.362 1.00 96.64 77 ILE B CA 1
ATOM 612 C C . ILE A 1 77 ? 22.525 57.834 79.251 1.00 95.81 77 ILE B C 1
ATOM 613 O O . ILE A 1 77 ? 22.196 57.984 80.424 1.00 98.59 77 ILE B O 1
ATOM 618 N N . ARG A 1 78 ? 22.668 56.635 78.701 1.00 91.72 78 ARG B N 1
ATOM 619 C CA . ARG A 1 78 ? 22.448 55.421 79.482 1.00 89.51 78 ARG B CA 1
ATOM 620 C C . ARG A 1 78 ? 23.504 55.209 80.559 1.00 89.55 78 ARG B C 1
ATOM 621 O O . ARG A 1 78 ? 23.178 54.938 81.713 1.00 85.79 78 ARG B O 1
ATOM 629 N N . LEU A 1 79 ? 24.769 55.337 80.180 1.00 94.22 79 LEU B N 1
ATOM 630 C CA . LEU A 1 79 ? 25.853 55.232 81.143 1.00 97.70 79 LEU B CA 1
ATOM 631 C C . LEU A 1 79 ? 25.643 56.226 82.280 1.00 93.78 79 LEU B C 1
ATOM 632 O O . LEU A 1 79 ? 25.868 55.907 83.444 1.00 89.05 79 LEU B O 1
ATOM 637 N N . PHE A 1 80 ? 25.206 57.435 81.943 1.00 96.48 80 PHE B N 1
ATOM 638 C CA . PHE A 1 80 ? 24.994 58.438 82.970 1.00 101.53 80 PHE B CA 1
ATOM 639 C C . PHE A 1 80 ? 24.082 57.870 84.054 1.00 101.38 80 PHE B C 1
ATOM 640 O O . PHE A 1 80 ? 24.267 58.139 85.240 1.00 105.10 80 PHE B O 1
ATOM 648 N N . ALA A 1 81 ? 23.101 57.073 83.648 1.00 94.54 81 ALA B N 1
ATOM 649 C CA . ALA A 1 81 ? 22.223 56.426 84.610 1.00 88.27 81 ALA B CA 1
ATOM 650 C C . ALA A 1 81 ? 22.979 55.350 85.374 1.00 88.43 81 ALA B C 1
ATOM 651 O O . ALA A 1 81 ? 22.989 55.336 86.605 1.00 87.60 81 ALA B O 1
ATOM 653 N N . LEU A 1 82 ? 23.625 54.457 84.630 1.00 89.01 82 LEU B N 1
ATOM 654 C CA . LEU A 1 82 ? 24.353 53.333 85.212 1.00 86.04 82 LEU B CA 1
ATOM 655 C C . LEU A 1 82 ? 25.324 53.771 86.289 1.00 88.85 82 LEU B C 1
ATOM 656 O O . LEU A 1 82 ? 25.521 53.083 87.283 1.00 89.03 82 LEU B O 1
ATOM 661 N N . ILE A 1 83 ? 25.964 54.906 86.070 1.00 93.23 83 ILE B N 1
ATOM 662 C CA . ILE A 1 83 ? 26.789 55.489 87.110 1.00 94.55 83 ILE B CA 1
ATOM 663 C C . ILE A 1 83 ? 25.924 55.739 88.342 1.00 89.77 83 ILE B C 1
ATOM 664 O O . ILE A 1 83 ? 26.136 55.127 89.397 1.00 87.48 83 ILE B O 1
ATOM 669 N N . VAL A 1 84 ? 24.932 56.616 88.188 1.00 85.89 84 VAL B N 1
ATOM 670 C CA . VAL A 1 84 ? 24.125 57.069 89.317 1.00 84.39 84 VAL B CA 1
ATOM 671 C C . VAL A 1 84 ? 23.446 55.923 90.057 1.00 81.82 84 VAL B C 1
ATOM 672 O O . VAL A 1 84 ? 23.315 55.961 91.277 1.00 77.68 84 VAL B O 1
ATOM 676 N N . THR A 1 85 ? 23.019 54.902 89.329 1.00 85.67 85 THR B N 1
ATOM 677 C CA . THR A 1 85 ? 22.411 53.758 89.989 1.00 90.79 85 THR B CA 1
ATOM 678 C C . THR A 1 85 ? 23.432 53.126 90.900 1.00 92.89 85 THR B C 1
ATOM 679 O O . THR A 1 85 ? 23.101 52.624 91.976 1.00 93.36 85 THR B O 1
ATOM 683 N N . PHE A 1 86 ? 24.686 53.152 90.471 1.00 93.68 86 PHE B N 1
ATOM 684 C CA . PHE A 1 86 ? 25.724 52.591 91.300 1.00 93.31 86 PHE B CA 1
ATOM 685 C C . PHE A 1 86 ? 25.752 53.396 92.577 1.00 82.80 86 PHE B C 1
ATOM 686 O O . PHE A 1 86 ? 25.512 52.866 93.659 1.00 81.56 86 PHE B O 1
ATOM 694 N N . LEU A 1 87 ? 25.981 54.690 92.450 1.00 77.24 87 LEU B N 1
ATOM 695 C CA . LEU A 1 87 ? 25.985 55.531 93.630 1.00 79.77 87 LEU B CA 1
ATOM 696 C C . LEU A 1 87 ? 24.771 55.208 94.498 1.00 81.40 87 LEU B C 1
ATOM 697 O O . LEU A 1 87 ? 24.854 55.151 95.726 1.00 84.20 87 LEU B O 1
ATOM 702 N N . ASN A 1 88 ? 23.643 54.972 93.853 1.00 79.92 88 ASN B N 1
ATOM 703 C CA . ASN A 1 88 ? 22.425 54.687 94.586 1.00 79.00 88 ASN B CA 1
ATOM 704 C C . ASN A 1 88 ? 22.596 53.509 95.528 1.00 73.35 88 ASN B C 1
ATOM 705 O O . ASN A 1 88 ? 22.376 53.621 96.730 1.00 74.22 88 ASN B O 1
ATOM 710 N N . ILE A 1 89 ? 22.997 52.376 94.973 1.00 67.43 89 ILE B N 1
ATOM 711 C CA . ILE A 1 89 ? 23.080 51.160 95.753 1.00 67.17 89 ILE B CA 1
ATOM 712 C C . ILE A 1 89 ? 23.973 51.361 96.959 1.00 64.24 89 ILE B C 1
ATOM 713 O O . ILE A 1 89 ? 23.800 50.723 98.004 1.00 61.32 89 ILE B O 1
ATOM 718 N N . GLY A 1 90 ? 24.935 52.257 96.818 1.00 62.18 90 GLY B N 1
ATOM 719 C CA . GLY A 1 90 ? 25.719 52.612 97.969 1.00 63.70 90 GLY B CA 1
ATOM 720 C C . GLY A 1 90 ? 24.806 53.322 98.925 1.00 60.13 90 GLY B C 1
ATOM 721 O O . GLY A 1 90 ? 24.518 52.836 100.015 1.00 55.88 90 GLY B O 1
ATOM 722 N N . LEU A 1 91 ? 24.265 54.434 98.463 1.00 62.98 91 LEU B N 1
ATOM 723 C CA . LEU A 1 91 ? 23.385 55.224 99.289 1.00 68.91 91 LEU B CA 1
ATOM 724 C C . LEU A 1 91 ? 22.359 54.314 99.950 1.00 74.43 91 LEU B C 1
ATOM 725 O O . LEU A 1 91 ? 22.123 54.404 101.149 1.00 75.88 91 LEU B O 1
ATOM 730 N N . PHE A 1 92 ? 21.753 53.438 99.157 1.00 76.06 92 PHE B N 1
ATOM 731 C CA . PHE A 1 92 ? 20.803 52.464 99.660 1.00 72.15 92 PHE B CA 1
ATOM 732 C C . PHE A 1 92 ? 21.387 51.801 100.876 1.00 67.34 92 PHE B C 1
ATOM 733 O O . PHE A 1 92 ? 20.907 51.984 101.980 1.00 67.01 92 PHE B O 1
ATOM 741 N N . THR A 1 93 ? 22.446 51.034 100.673 1.00 65.05 93 THR B N 1
ATOM 742 C CA . THR A 1 93 ? 23.061 50.315 101.773 1.00 69.79 93 THR B CA 1
ATOM 743 C C . THR A 1 93 ? 23.483 51.253 102.893 1.00 70.69 93 THR B C 1
ATOM 744 O O . THR A 1 93 ? 23.645 50.826 104.030 1.00 71.12 93 THR B O 1
ATOM 748 N N . LYS A 1 94 ? 23.671 52.529 102.573 1.00 71.04 94 LYS B N 1
ATOM 749 C CA . LYS A 1 94 ? 24.029 53.503 103.595 1.00 75.27 94 LYS B CA 1
ATOM 750 C C . LYS A 1 94 ? 22.776 53.717 104.393 1.00 78.00 94 LYS B C 1
ATOM 751 O O . LYS A 1 94 ? 22.713 53.358 105.560 1.00 82.26 94 LYS B O 1
ATOM 757 N N . ILE A 1 95 ? 21.767 54.278 103.730 1.00 75.67 95 ILE B N 1
ATOM 758 C CA . ILE A 1 95 ? 20.442 54.493 104.297 1.00 69.62 95 ILE B CA 1
ATOM 759 C C . ILE A 1 95 ? 19.988 53.268 105.048 1.00 71.52 95 ILE B C 1
ATOM 760 O O . ILE A 1 95 ? 19.747 53.292 106.243 1.00 70.17 95 ILE B O 1
ATOM 765 N N . HIS A 1 96 ? 19.851 52.189 104.307 1.00 76.45 96 HIS B N 1
ATOM 766 C CA . HIS A 1 96 ? 19.318 50.956 104.830 1.00 79.81 96 HIS B CA 1
ATOM 767 C C . HIS A 1 96 ? 20.047 50.419 106.036 1.00 78.98 96 HIS B C 1
ATOM 768 O O . HIS A 1 96 ? 19.474 49.654 106.800 1.00 75.75 96 HIS B O 1
ATOM 775 N N . LYS A 1 97 ? 21.325 50.762 106.167 1.00 87.24 97 LYS B N 1
ATOM 776 C CA . LYS A 1 97 ? 22.105 50.380 107.346 1.00 95.33 97 LYS B CA 1
ATOM 777 C C . LYS A 1 97 ? 21.835 51.337 108.476 1.00 89.84 97 LYS B C 1
ATOM 778 O O . LYS A 1 97 ? 21.721 50.936 109.627 1.00 87.19 97 LYS B O 1
ATOM 784 N N . ASP A 1 98 ? 21.765 52.613 108.126 1.00 91.09 98 ASP B N 1
ATOM 785 C CA . ASP A 1 98 ? 21.440 53.669 109.067 1.00 97.23 98 ASP B CA 1
ATOM 786 C C . ASP A 1 98 ? 20.091 53.412 109.759 1.00 98.52 98 ASP B C 1
ATOM 787 O O . ASP A 1 98 ? 19.894 53.790 110.916 1.00 99.37 98 ASP B O 1
ATOM 792 N N . LEU A 1 99 ? 19.169 52.765 109.053 1.00 96.37 99 LEU B N 1
ATOM 793 C CA . LEU A 1 99 ? 17.817 52.554 109.567 1.00 93.59 99 LEU B CA 1
ATOM 794 C C . LEU A 1 99 ? 17.742 51.292 110.413 1.00 91.64 99 LEU B C 1
ATOM 795 O O . LEU A 1 99 ? 17.494 51.353 111.606 1.00 90.15 99 LEU B O 1
ATOM 800 N N . GLY A 1 100 ? 17.958 50.147 109.785 1.00 95.20 100 GLY B N 1
ATOM 801 C CA . GLY A 1 100 ? 18.084 48.904 110.517 1.00 99.84 100 GLY B CA 1
ATOM 802 C C . GLY A 1 100 ? 16.791 48.411 111.103 1.00 102.82 100 GLY B C 1
ATOM 803 O O . GLY A 1 100 ? 15.814 48.283 110.386 1.00 106.44 100 GLY B O 1
ATOM 804 N N . ASN A 1 101 ? 16.781 48.141 112.403 1.00 105.35 101 ASN B N 1
ATOM 805 C CA . ASN A 1 101 ? 15.634 47.498 113.044 1.00 112.31 101 ASN B CA 1
ATOM 806 C C . ASN A 1 101 ? 14.300 48.269 112.976 1.00 108.17 101 ASN B C 1
ATOM 807 O O . ASN A 1 101 ? 13.253 47.743 113.356 1.00 108.40 101 ASN B O 1
ATOM 812 N N . ASN A 1 102 ? 14.337 49.516 112.521 1.00 99.41 102 ASN B N 1
ATOM 813 C CA . ASN A 1 102 ? 13.127 50.315 112.436 1.00 92.45 102 ASN B CA 1
ATOM 814 C C . ASN A 1 102 ? 12.341 50.180 111.138 1.00 94.08 102 ASN B C 1
ATOM 815 O O . ASN A 1 102 ? 11.163 50.533 111.068 1.00 99.02 102 ASN B O 1
ATOM 820 N N . TRP A 1 103 ? 12.981 49.654 110.111 1.00 92.67 103 TRP B N 1
ATOM 821 C CA . TRP A 1 103 ? 12.381 49.653 108.784 1.00 93.02 103 TRP B CA 1
ATOM 822 C C . TRP A 1 103 ? 11.206 48.692 108.607 1.00 90.44 103 TRP B C 1
ATOM 823 O O . TRP A 1 103 ? 11.165 47.623 109.199 1.00 92.32 103 TRP B O 1
ATOM 834 N N . SER A 1 104 ? 10.244 49.105 107.793 1.00 89.67 104 SER B N 1
ATOM 835 C CA . SER A 1 104 ? 9.231 48.207 107.248 1.00 94.36 104 SER B CA 1
ATOM 836 C C . SER A 1 104 ? 8.713 48.859 105.977 1.00 89.70 104 SER B C 1
ATOM 837 O O . SER A 1 104 ? 9.007 50.025 105.735 1.00 96.40 104 SER B O 1
ATOM 840 N N . ALA A 1 105 ? 7.999 48.128 105.130 1.00 73.93 105 ALA B N 1
ATOM 841 C CA . ALA A 1 105 ? 7.391 48.795 103.985 1.00 63.97 105 ALA B CA 1
ATOM 842 C C . ALA A 1 105 ? 5.927 49.242 104.234 1.00 75.04 105 ALA B C 1
ATOM 843 O O . ALA A 1 105 ? 5.349 49.971 103.428 1.00 73.20 105 ALA B O 1
ATOM 845 N N . ILE A 1 106 ? 5.347 48.794 105.349 1.00 77.40 106 ILE B N 1
ATOM 846 C CA . ILE A 1 106 ? 3.912 48.957 105.652 1.00 77.87 106 ILE B CA 1
ATOM 847 C C . ILE A 1 106 ? 3.498 50.084 106.635 1.00 108.01 106 ILE B C 1
ATOM 848 O O . ILE A 1 106 ? 2.316 50.176 106.998 1.00 112.92 106 ILE B O 1
ATOM 853 N N . LEU A 1 107 ? 4.439 50.923 107.076 1.00 95.06 107 LEU B N 1
ATOM 854 C CA . LEU A 1 107 ? 4.177 51.846 108.196 1.00 80.08 107 LEU B CA 1
ATOM 855 C C . LEU A 1 107 ? 4.018 51.165 109.544 1.00 66.37 107 LEU B C 1
ATOM 856 O O . LEU A 1 107 ? 3.112 51.499 110.282 1.00 60.85 107 LEU B O 1
ATOM 861 N N . GLU A 1 108 ? 4.886 50.207 109.860 1.00 107.10 108 GLU B N 1
ATOM 862 C CA . GLU A 1 108 ? 4.879 49.599 111.182 1.00 102.17 108 GLU B CA 1
ATOM 863 C C . GLU A 1 108 ? 5.480 50.600 112.139 1.00 96.02 108 GLU B C 1
ATOM 864 O O . GLU A 1 108 ? 6.335 51.390 111.769 1.00 96.28 108 GLU B O 1
ATOM 870 N N . ILE A 1 109 ? 5.029 50.584 113.374 1.00 92.88 109 ILE B N 1
ATOM 871 C CA . ILE A 1 109 ? 5.808 51.206 114.411 1.00 92.59 109 ILE B CA 1
ATOM 872 C C . ILE A 1 109 ? 6.229 50.063 115.300 1.00 102.41 109 ILE B C 1
ATOM 873 O O . ILE A 1 109 ? 5.404 49.460 115.979 1.00 107.47 109 ILE B O 1
ATOM 878 N N . LYS A 1 110 ? 7.517 49.747 115.256 1.00 106.78 110 LYS B N 1
ATOM 879 C CA . LYS A 1 110 ? 8.034 48.531 115.869 1.00 112.22 110 LYS B CA 1
ATOM 880 C C . LYS A 1 110 ? 8.109 48.615 117.390 1.00 121.54 110 LYS B C 1
ATOM 881 O O . LYS A 1 110 ? 8.132 49.705 117.951 1.00 118.23 110 LYS B O 1
ATOM 887 N N . ASP A 1 111 ? 8.154 47.458 118.047 1.00 138.16 111 ASP B N 1
ATOM 888 C CA . ASP A 1 111 ? 8.065 47.388 119.511 1.00 151.79 111 ASP B CA 1
ATOM 889 C C . ASP A 1 111 ? 9.031 48.341 120.230 1.00 148.39 111 ASP B C 1
ATOM 890 O O . ASP A 1 111 ? 8.618 49.115 121.099 1.00 151.07 111 ASP B O 1
ATOM 895 N N . GLY A 1 112 ? 10.307 48.288 119.862 1.00 135.77 112 GLY B N 1
ATOM 896 C CA . GLY A 1 112 ? 11.323 49.103 120.507 1.00 125.75 112 GLY B CA 1
ATOM 897 C C . GLY A 1 112 ? 11.721 50.325 119.702 1.00 118.37 112 GLY B C 1
ATOM 898 O O . GLY A 1 112 ? 12.814 50.864 119.879 1.00 120.69 112 GLY B O 1
ATOM 899 N N . HIS A 1 113 ? 10.822 50.770 118.832 1.00 109.70 113 HIS B N 1
ATOM 900 C CA . HIS A 1 113 ? 11.155 51.702 117.758 1.00 101.23 113 HIS B CA 1
ATOM 901 C C . HIS A 1 113 ? 11.929 52.899 118.282 1.00 104.25 113 HIS B C 1
ATOM 902 O O . HIS A 1 113 ? 11.512 53.548 119.241 1.00 103.37 113 HIS B O 1
ATOM 909 N N . LYS A 1 114 ? 13.054 53.204 117.644 1.00 84.61 114 LYS B N 1
ATOM 910 C CA . LYS A 1 114 ? 13.850 54.370 118.013 1.00 93.46 114 LYS B CA 1
ATOM 911 C C . LYS A 1 114 ? 13.928 55.340 116.839 1.00 94.74 114 LYS B C 1
ATOM 912 O O . LYS A 1 114 ? 14.217 54.934 115.714 1.00 95.60 114 LYS B O 1
ATOM 914 N N . LEU A 1 115 ? 13.665 56.619 117.095 1.00 93.24 115 LEU B N 1
ATOM 915 C CA . LEU A 1 115 ? 13.657 57.592 116.025 1.00 92.14 115 LEU B CA 1
ATOM 916 C C . LEU A 1 115 ? 15.086 57.943 115.740 1.00 92.83 115 LEU B C 1
ATOM 917 O O . LEU A 1 115 ? 15.848 58.197 116.666 1.00 94.67 115 LEU B O 1
ATOM 922 N N . VAL A 1 116 ? 15.447 57.962 114.461 1.00 95.66 116 VAL B N 1
ATOM 923 C CA . VAL A 1 116 ? 16.815 58.256 114.052 1.00 101.43 116 VAL B CA 1
ATOM 924 C C . VAL A 1 116 ? 16.948 59.565 113.275 1.00 107.68 116 VAL B C 1
ATOM 925 O O . VAL A 1 116 ? 16.513 59.669 112.129 1.00 109.05 116 VAL B O 1
ATOM 929 N N . LYS A 1 117 ? 17.531 60.571 113.919 1.00 112.06 117 LYS B N 1
ATOM 930 C CA . LYS A 1 117 ? 17.898 61.808 113.241 1.00 116.15 117 LYS B CA 1
ATOM 931 C C . LYS A 1 117 ? 19.369 61.785 112.804 1.00 117.84 117 LYS B C 1
ATOM 932 O O . LYS A 1 117 ? 19.833 62.656 112.067 1.00 115.94 117 LYS B O 1
ATOM 934 N N . GLU A 1 118 ? 20.083 60.761 113.254 1.00 122.96 118 GLU B N 1
ATOM 935 C CA . GLU A 1 118 ? 21.545 60.785 113.319 1.00 130.08 118 GLU B CA 1
ATOM 936 C C . GLU A 1 118 ? 22.366 60.447 112.060 1.00 123.04 118 GLU B C 1
ATOM 937 O O . GLU A 1 118 ? 23.519 60.848 111.955 1.00 126.87 118 GLU B O 1
ATOM 943 N N . GLY A 1 119 ? 21.781 59.735 111.109 1.00 111.79 119 GLY B N 1
ATOM 944 C CA . GLY A 1 119 ? 22.533 59.121 110.022 1.00 103.29 119 GLY B CA 1
ATOM 945 C C . GLY A 1 119 ? 22.651 59.944 108.749 1.00 98.15 119 GLY B C 1
ATOM 946 O O . GLY A 1 119 ? 22.920 61.148 108.773 1.00 95.19 119 GLY B O 1
ATOM 947 N N . ILE A 1 120 ? 22.536 59.257 107.618 1.00 95.44 120 ILE B N 1
ATOM 948 C CA . ILE A 1 120 ? 22.202 59.916 106.365 1.00 91.52 120 ILE B CA 1
ATOM 949 C C . ILE A 1 120 ? 20.865 60.630 106.573 1.00 94.36 120 ILE B C 1
ATOM 950 O O . ILE A 1 120 ? 20.442 61.439 105.748 1.00 96.25 120 ILE B O 1
ATOM 955 N N . TYR A 1 121 ? 20.215 60.310 107.694 1.00 92.27 121 TYR B N 1
ATOM 956 C CA . TYR A 1 121 ? 18.958 60.924 108.117 1.00 90.45 121 TYR B CA 1
ATOM 957 C C . TYR A 1 121 ? 19.055 62.332 108.716 1.00 93.03 121 TYR B C 1
ATOM 958 O O . TYR A 1 121 ? 18.052 63.024 108.821 1.00 96.28 121 TYR B O 1
ATOM 967 N N . LYS A 1 122 ? 20.238 62.762 109.128 1.00 93.81 122 LYS B N 1
ATOM 968 C CA . LYS A 1 122 ? 20.406 64.167 109.460 1.00 91.92 122 LYS B CA 1
ATOM 969 C C . LYS A 1 122 ? 20.152 64.937 108.172 1.00 91.37 122 LYS B C 1
ATOM 970 O O . LYS A 1 122 ? 20.720 64.618 107.129 1.00 89.51 122 LYS B O 1
ATOM 972 N N . ASN A 1 123 ? 19.272 65.924 108.230 1.00 94.95 123 ASN B N 1
ATOM 973 C CA . ASN A 1 123 ? 19.014 66.779 107.070 1.00 99.39 123 ASN B CA 1
ATOM 974 C C . ASN A 1 123 ? 18.178 66.127 105.960 1.00 93.52 123 ASN B C 1
ATOM 975 O O . ASN A 1 123 ? 17.776 66.807 105.015 1.00 93.52 123 ASN B O 1
ATOM 980 N N . ILE A 1 124 ? 17.956 64.814 106.054 1.00 85.95 124 ILE B N 1
ATOM 981 C CA . ILE A 1 124 ? 16.943 64.135 105.237 1.00 78.35 124 ILE B CA 1
ATOM 982 C C . ILE A 1 124 ? 16.115 63.064 105.967 1.00 80.46 124 ILE B C 1
ATOM 983 O O . ILE A 1 124 ? 16.655 62.048 106.376 1.00 90.28 124 ILE B O 1
ATOM 988 N N . ARG A 1 125 ? 14.808 63.244 106.081 1.00 73.00 125 ARG B N 1
ATOM 989 C CA . ARG A 1 125 ? 13.953 62.168 106.560 1.00 72.94 125 ARG B CA 1
ATOM 990 C C . ARG A 1 125 ? 13.363 61.622 105.286 1.00 80.98 125 ARG B C 1
ATOM 991 O O . ARG A 1 125 ? 13.197 62.369 104.326 1.00 90.70 125 ARG B O 1
ATOM 999 N N . HIS A 1 126 ? 13.071 60.330 105.249 1.00 77.65 126 HIS B N 1
ATOM 1000 C CA . HIS A 1 126 ? 12.727 59.648 103.991 1.00 75.30 126 HIS B CA 1
ATOM 1001 C C . HIS A 1 126 ? 13.793 59.772 102.911 1.00 74.38 126 HIS B C 1
ATOM 1002 O O . HIS A 1 126 ? 13.469 60.066 101.756 1.00 72.09 126 HIS B O 1
ATOM 1009 N N . PRO A 1 127 ? 15.065 59.532 103.274 1.00 71.82 127 PRO B N 1
ATOM 1010 C CA . PRO A 1 127 ? 16.105 59.406 102.256 1.00 68.10 127 PRO B CA 1
ATOM 1011 C C . PRO A 1 127 ? 15.806 58.226 101.338 1.00 63.64 127 PRO B C 1
ATOM 1012 O O . PRO A 1 127 ? 15.840 58.323 100.116 1.00 59.93 127 PRO B O 1
ATOM 1016 N N . MET A 1 128 ? 15.486 57.100 101.968 1.00 62.68 128 MET B N 1
ATOM 1017 C CA . MET A 1 128 ? 15.121 55.887 101.252 1.00 62.74 128 MET B CA 1
ATOM 1018 C C . MET A 1 128 ? 14.195 56.201 100.085 1.00 58.99 128 MET B C 1
ATOM 1019 O O . MET A 1 128 ? 14.437 55.762 98.960 1.00 59.82 128 MET B O 1
ATOM 1024 N N . TYR A 1 129 ? 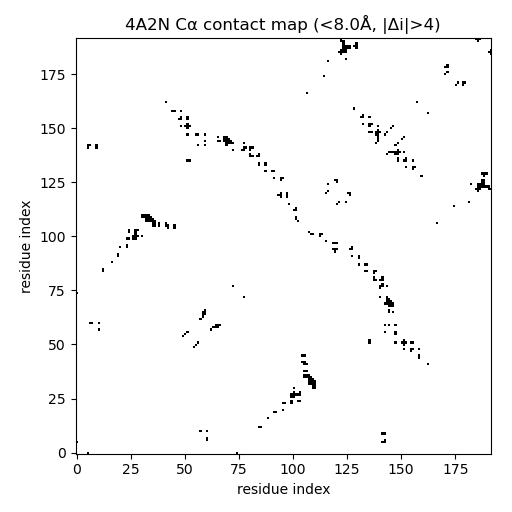13.136 56.962 100.347 1.00 54.80 129 TYR B N 1
ATOM 1025 C CA . TYR A 1 129 ? 12.212 57.318 99.284 1.00 61.12 129 TYR B CA 1
ATOM 1026 C C . TYR A 1 129 ? 12.953 58.051 98.189 1.00 61.05 129 TYR B C 1
ATOM 1027 O O . TYR A 1 129 ? 12.875 57.699 97.011 1.00 59.64 129 TYR B O 1
ATOM 1036 N N . ALA A 1 130 ? 13.690 59.072 98.587 1.00 60.41 130 ALA B N 1
ATOM 1037 C CA . ALA A 1 130 ? 14.493 59.804 97.635 1.00 64.47 130 ALA B CA 1
ATOM 1038 C C . ALA A 1 130 ? 15.360 58.835 96.835 1.00 66.86 130 ALA B C 1
ATOM 1039 O O . ALA A 1 130 ? 15.616 59.050 95.653 1.00 68.30 130 ALA B O 1
ATOM 1041 N N . HIS A 1 131 ? 15.815 57.769 97.484 1.00 67.30 131 HIS B N 1
ATOM 1042 C CA . HIS A 1 131 ? 16.547 56.732 96.774 1.00 67.04 131 HIS B CA 1
ATOM 1043 C C . HIS A 1 131 ? 15.645 56.082 95.743 1.00 63.35 131 HIS B C 1
ATOM 1044 O O . HIS A 1 131 ? 15.959 56.052 94.547 1.00 59.18 131 HIS B O 1
ATOM 1051 N N . LEU A 1 132 ? 14.522 55.559 96.226 1.00 61.97 132 LEU B N 1
ATOM 1052 C CA . LEU A 1 132 ? 13.535 54.944 95.369 1.00 63.28 132 LEU B CA 1
ATOM 1053 C C . LEU A 1 132 ? 13.180 55.890 94.244 1.00 65.52 132 LEU B C 1
ATOM 1054 O O . LEU A 1 132 ? 13.060 55.482 93.094 1.00 66.23 132 LEU B O 1
ATOM 1059 N N . TRP A 1 133 ? 13.013 57.160 94.574 1.00 66.69 133 TRP B N 1
ATOM 1060 C CA . TRP A 1 133 ? 12.690 58.139 93.558 1.00 69.88 133 TRP B CA 1
ATOM 1061 C C . TRP A 1 133 ? 13.682 58.033 92.415 1.00 66.62 133 TRP B C 1
ATOM 1062 O O . TRP A 1 133 ? 13.304 57.882 91.263 1.00 65.82 133 TRP B O 1
ATOM 1073 N N . LEU A 1 134 ? 14.963 58.094 92.741 1.00 64.87 134 LEU B N 1
ATOM 1074 C CA . LEU A 1 134 ? 15.999 57.907 91.745 1.00 63.27 134 LEU B CA 1
ATOM 1075 C C . LEU A 1 134 ? 15.870 56.566 91.088 1.00 67.28 134 LEU B C 1
ATOM 1076 O O . LEU A 1 134 ? 15.921 56.464 89.876 1.00 69.46 134 LEU B O 1
ATOM 1081 N N . TRP A 1 135 ? 15.711 55.528 91.895 1.00 67.80 135 TRP B N 1
ATOM 1082 C CA . TRP A 1 135 ? 15.731 54.182 91.362 1.00 67.05 135 TRP B CA 1
ATOM 1083 C C . TRP A 1 135 ? 14.811 54.023 90.178 1.00 67.68 135 TRP B C 1
ATOM 1084 O O . TRP A 1 135 ? 15.132 53.343 89.215 1.00 70.11 135 TRP B O 1
ATOM 1095 N N . VAL A 1 136 ? 13.644 54.631 90.245 1.00 69.37 136 VAL B N 1
ATOM 1096 C CA . VAL A 1 136 ? 12.682 54.408 89.183 1.00 76.93 136 VAL B CA 1
ATOM 1097 C C . VAL A 1 136 ? 13.031 55.276 87.991 1.00 80.02 136 VAL B C 1
ATOM 1098 O O . VAL A 1 136 ? 12.815 54.883 86.849 1.00 86.10 136 VAL B O 1
ATOM 1102 N N . ILE A 1 137 ? 13.589 56.450 88.265 1.00 75.54 137 ILE B N 1
ATOM 1103 C CA . ILE A 1 137 ? 14.015 57.358 87.210 1.00 75.97 137 ILE B CA 1
ATOM 1104 C C . ILE A 1 137 ? 15.164 56.753 86.398 1.00 81.29 137 ILE B C 1
ATOM 1105 O O . ILE A 1 137 ? 15.217 56.882 85.172 1.00 80.65 137 ILE B O 1
ATOM 1110 N N . THR A 1 138 ? 16.093 56.101 87.090 1.00 82.81 138 THR B N 1
ATOM 1111 C CA . THR A 1 138 ? 17.269 55.549 86.441 1.00 81.87 138 THR B CA 1
ATOM 1112 C C . THR A 1 138 ? 16.906 54.332 85.606 1.00 79.94 138 THR B C 1
ATOM 1113 O O . THR A 1 138 ? 17.178 54.291 84.411 1.00 80.83 138 THR B O 1
ATOM 1117 N N . GLN A 1 139 ? 16.250 53.363 86.232 1.00 76.53 139 GLN B N 1
ATOM 1118 C CA . GLN A 1 139 ? 16.066 52.052 85.624 1.00 75.82 139 GLN B CA 1
ATOM 1119 C C . GLN A 1 139 ? 15.298 52.109 84.319 1.00 68.95 139 GLN B C 1
ATOM 1120 O O . GLN A 1 139 ? 15.377 51.215 83.487 1.00 60.89 139 GLN B O 1
ATOM 1126 N N . GLY A 1 140 ? 14.549 53.175 84.138 1.00 75.33 140 GLY B N 1
ATOM 1127 C CA . GLY A 1 140 ? 13.838 53.350 82.896 1.00 80.89 140 GLY B CA 1
ATOM 1128 C C . GLY A 1 140 ? 14.813 53.718 81.806 1.00 81.79 140 GLY B C 1
ATOM 1129 O O . GLY A 1 140 ? 14.708 53.243 80.676 1.00 80.73 140 GLY B O 1
ATOM 1130 N N . ILE A 1 141 ? 15.767 54.575 82.149 1.00 82.97 141 ILE B N 1
ATOM 1131 C CA . ILE A 1 141 ? 16.753 55.027 81.183 1.00 82.10 141 ILE B CA 1
ATOM 1132 C C . ILE A 1 141 ? 17.739 53.911 80.893 1.00 78.94 141 ILE B C 1
ATOM 1133 O O . ILE A 1 141 ? 18.092 53.663 79.743 1.00 77.58 141 ILE B O 1
ATOM 1138 N N . ILE A 1 142 ? 18.181 53.238 81.947 1.00 77.62 142 ILE B N 1
ATOM 1139 C CA . ILE A 1 142 ? 19.056 52.087 81.788 1.00 77.74 142 ILE B CA 1
ATOM 1140 C C . ILE A 1 142 ? 18.422 51.052 80.853 1.00 73.61 142 ILE B C 1
ATOM 1141 O O . ILE A 1 142 ? 18.987 50.731 79.805 1.00 70.00 142 ILE B O 1
ATOM 1146 N N . LEU A 1 143 ? 17.234 50.569 81.210 1.00 71.07 143 LEU B N 1
ATOM 1147 C CA . LEU A 1 143 ? 16.532 49.591 80.392 1.00 68.73 143 LEU B CA 1
ATOM 1148 C C . LEU A 1 143 ? 16.101 50.192 79.079 1.00 72.64 143 LEU B C 1
ATOM 1149 O O . LEU A 1 143 ? 15.769 49.459 78.137 1.00 74.39 143 LEU B O 1
ATOM 1154 N N . SER A 1 144 ? 16.103 51.526 79.036 1.00 72.67 144 SER B N 1
ATOM 1155 C CA . SER A 1 144 ? 15.647 52.283 77.874 1.00 72.53 144 SER B CA 1
ATOM 1156 C C . SER A 1 144 ? 14.395 51.642 77.330 1.00 80.07 144 SER B C 1
ATOM 1157 O O . SER A 1 144 ? 14.434 50.978 76.294 1.00 86.74 144 SER B O 1
ATOM 1160 N N . ASN A 1 145 ? 13.310 51.776 78.087 1.00 75.68 145 ASN B N 1
ATOM 1161 C CA . ASN A 1 145 ? 11.999 51.345 77.664 1.00 71.51 145 ASN B CA 1
ATOM 1162 C C . ASN A 1 145 ? 10.990 52.271 78.309 1.00 75.24 145 ASN B C 1
ATOM 1163 O O . ASN A 1 145 ? 11.123 52.627 79.484 1.00 74.96 145 ASN B O 1
ATOM 1168 N N . TRP A 1 146 ? 9.975 52.656 77.541 1.00 74.12 146 TRP B N 1
ATOM 1169 C CA . TRP A 1 146 ? 9.055 53.680 77.986 1.00 62.99 146 TRP B CA 1
ATOM 1170 C C . TRP A 1 146 ? 8.135 53.108 79.024 1.00 57.33 146 TRP B C 1
ATOM 1171 O O . TRP A 1 146 ? 7.825 53.773 80.002 1.00 57.71 146 TRP B O 1
ATOM 1182 N N . VAL A 1 147 ? 7.668 51.885 78.829 1.00 54.69 147 VAL B N 1
ATOM 1183 C CA . VAL A 1 147 ? 6.740 51.384 79.829 1.00 59.86 147 VAL B CA 1
ATOM 1184 C C . VAL A 1 147 ? 7.471 51.250 81.141 1.00 63.88 147 VAL B C 1
ATOM 1185 O O . VAL A 1 147 ? 7.048 51.796 82.155 1.00 62.10 147 VAL B O 1
ATOM 1189 N N . VAL A 1 148 ? 8.594 50.554 81.116 1.00 67.08 148 VAL B N 1
ATOM 1190 C CA . VAL A 1 148 ? 9.338 50.351 82.337 1.00 75.05 148 VAL B CA 1
ATOM 1191 C C . VAL A 1 148 ? 9.716 51.699 82.961 1.00 74.84 148 VAL B C 1
ATOM 1192 O O . VAL A 1 148 ? 9.755 51.841 84.184 1.00 74.48 148 VAL B O 1
ATOM 1196 N N . LEU A 1 149 ? 9.988 52.688 82.113 1.00 71.39 149 LEU B N 1
ATOM 1197 C CA . LEU A 1 149 ? 10.232 54.042 82.588 1.00 64.33 149 LEU B CA 1
ATOM 1198 C C . LEU A 1 149 ? 8.974 54.671 83.162 1.00 63.95 149 LEU B C 1
ATOM 1199 O O . LEU A 1 149 ? 8.933 55.021 84.331 1.00 64.80 149 LEU B O 1
ATOM 12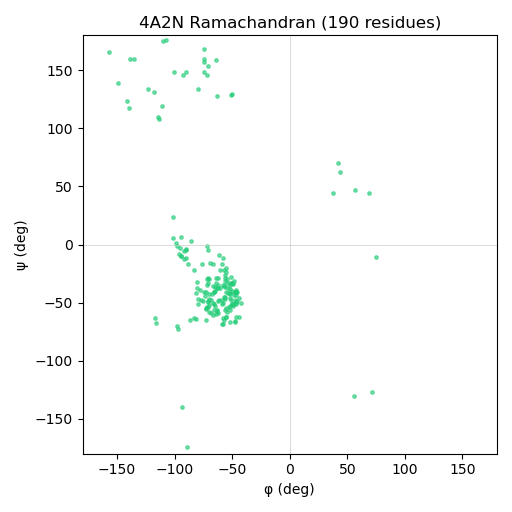04 N N . ILE A 1 150 ? 7.930 54.771 82.347 1.00 65.87 150 ILE B N 1
ATOM 1205 C CA . ILE A 1 150 ? 6.777 55.606 82.687 1.00 67.32 150 ILE B CA 1
ATOM 1206 C C . ILE A 1 150 ? 5.978 55.011 83.816 1.00 66.98 150 ILE B C 1
ATOM 1207 O O . ILE A 1 150 ? 5.641 55.679 84.786 1.00 60.45 150 ILE B O 1
ATOM 1212 N N . PHE A 1 151 ? 5.666 53.737 83.669 1.00 74.39 151 PHE B N 1
ATOM 1213 C CA . PHE A 1 151 ? 4.895 53.046 84.674 1.00 76.93 151 PHE B CA 1
ATOM 1214 C C . PHE A 1 151 ? 5.569 53.167 86.007 1.00 81.38 151 PHE B C 1
ATOM 1215 O O . PHE A 1 151 ? 5.015 53.722 86.936 1.00 83.70 151 PHE B O 1
ATOM 1223 N N . GLY A 1 152 ? 6.770 52.624 86.102 1.00 84.96 152 GLY B N 1
ATOM 1224 C CA . GLY A 1 152 ? 7.458 52.587 87.371 1.00 87.02 152 GLY B CA 1
ATOM 1225 C C . GLY A 1 152 ? 7.390 53.922 88.081 1.00 85.14 152 GLY B C 1
ATOM 1226 O O . GLY A 1 152 ? 7.020 53.963 89.255 1.00 88.25 152 GLY B O 1
ATOM 1227 N N . ILE A 1 153 ? 7.707 55.007 87.372 1.00 78.10 153 ILE B N 1
ATOM 1228 C CA . ILE A 1 153 ? 7.714 56.339 87.974 1.00 76.26 153 ILE B CA 1
ATOM 1229 C C . ILE A 1 153 ? 6.398 56.652 88.665 1.00 75.77 153 ILE B C 1
ATOM 1230 O O . ILE A 1 153 ? 6.360 57.023 89.841 1.00 79.52 153 ILE B O 1
ATOM 1235 N N . VAL A 1 154 ? 5.315 56.513 87.915 1.00 69.52 154 VAL B N 1
ATOM 1236 C CA . VAL A 1 154 ? 3.973 56.717 88.442 1.00 64.06 154 VAL B CA 1
ATOM 1237 C C . VAL A 1 154 ? 3.716 55.900 89.725 1.00 68.32 154 VAL B C 1
ATOM 1238 O O . VAL A 1 154 ? 3.598 56.466 90.812 1.00 70.84 154 VAL B O 1
ATOM 1242 N N . ALA A 1 155 ? 3.684 54.575 89.602 1.00 67.21 155 ALA B N 1
ATOM 1243 C CA . ALA A 1 155 ? 3.327 53.700 90.712 1.00 68.26 155 ALA B CA 1
ATOM 1244 C C . ALA A 1 155 ? 4.062 54.029 92.004 1.00 67.81 155 ALA B C 1
ATOM 1245 O O . ALA A 1 155 ? 3.550 53.798 93.103 1.00 66.71 155 ALA B O 1
ATOM 1247 N N . TRP A 1 156 ? 5.281 54.527 91.881 1.00 65.93 156 TRP B N 1
ATOM 1248 C CA . TRP A 1 156 ? 5.956 55.046 93.059 1.00 69.68 156 TRP B CA 1
ATOM 1249 C C . TRP A 1 156 ? 5.359 56.385 93.506 1.00 72.92 156 TRP B C 1
ATOM 1250 O O . TRP A 1 156 ? 4.921 56.528 94.652 1.00 74.07 156 TRP B O 1
ATOM 1261 N N . ALA A 1 157 ? 5.313 57.342 92.582 1.00 71.57 157 ALA B N 1
ATOM 1262 C CA . ALA A 1 157 ? 4.969 58.724 92.899 1.00 68.27 157 ALA B CA 1
ATOM 1263 C C . ALA A 1 157 ? 3.721 58.762 93.751 1.00 67.93 157 ALA B C 1
ATOM 1264 O O . ALA A 1 157 ? 3.618 59.511 94.724 1.00 69.91 157 ALA B O 1
ATOM 1266 N N . ILE A 1 158 ? 2.765 57.943 93.344 1.00 63.05 158 ILE B N 1
ATOM 1267 C CA . ILE A 1 158 ? 1.547 57.700 94.079 1.00 61.53 158 ILE B CA 1
ATOM 1268 C C . ILE A 1 158 ? 1.840 57.185 95.473 1.00 60.72 158 ILE B C 1
ATOM 1269 O O . ILE A 1 158 ? 1.610 57.877 96.477 1.00 52.34 158 ILE B O 1
ATOM 1274 N N . LEU A 1 159 ? 2.366 55.963 95.518 1.00 62.18 159 LEU B N 1
ATOM 1275 C CA . LEU A 1 159 ? 2.644 55.325 96.777 1.00 60.87 159 LEU B CA 1
ATOM 1276 C C . LEU A 1 159 ? 3.356 56.355 97.608 1.00 59.43 159 LEU B C 1
ATOM 1277 O O . LEU A 1 159 ? 2.952 56.634 98.719 1.00 60.41 159 LEU B O 1
ATOM 1282 N N . TYR A 1 160 ? 4.396 56.951 97.046 1.00 55.66 160 TYR B N 1
ATOM 1283 C CA . TYR A 1 160 ? 5.070 58.043 97.712 1.00 57.35 160 TYR B CA 1
ATOM 1284 C C . TYR A 1 160 ? 4.097 59.057 98.235 1.00 62.69 160 TYR B C 1
ATOM 1285 O O . TYR A 1 160 ? 3.968 59.261 99.430 1.00 63.87 160 TYR B O 1
ATOM 1294 N N . PHE A 1 161 ? 3.415 59.703 97.309 1.00 67.02 161 PHE B N 1
ATOM 1295 C CA . PHE A 1 161 ? 2.654 60.889 97.624 1.00 66.51 161 PHE B CA 1
ATOM 1296 C C . PHE A 1 161 ? 1.513 60.681 98.591 1.00 66.72 161 PHE B C 1
ATOM 1297 O O . PHE A 1 161 ? 1.242 61.551 99.417 1.00 66.07 161 PHE B O 1
ATOM 1305 N N . ILE A 1 162 ? 0.827 59.549 98.497 1.00 65.24 162 ILE B N 1
ATOM 1306 C CA . ILE A 1 162 ? -0.229 59.317 99.466 1.00 66.97 162 ILE B CA 1
ATOM 1307 C C . ILE A 1 162 ? 0.347 58.607 100.662 1.00 66.36 162 ILE B C 1
ATOM 1308 O O . ILE A 1 162 ? -0.300 58.506 101.689 1.00 70.94 162 ILE B O 1
ATOM 1313 N N . ARG A 1 163 ? 1.576 58.129 100.530 1.00 63.18 163 ARG B N 1
ATOM 1314 C CA . ARG A 1 163 ? 2.215 57.432 101.634 1.00 65.22 163 ARG B CA 1
ATOM 1315 C C . ARG A 1 163 ? 2.778 58.366 102.684 1.00 66.20 163 ARG B C 1
ATOM 1316 O O . ARG A 1 163 ? 2.582 58.163 103.877 1.00 63.48 163 ARG B O 1
ATOM 1324 N N . VAL A 1 164 ? 3.495 59.388 102.245 1.00 72.45 164 VAL B N 1
ATOM 1325 C CA . VAL A 1 164 ? 4.334 60.120 103.190 1.00 78.82 164 VAL B CA 1
ATOM 1326 C C . VAL A 1 164 ? 3.573 60.877 104.281 1.00 81.67 164 VAL B C 1
ATOM 1327 O O . VAL A 1 164 ? 3.993 60.876 105.442 1.00 81.98 164 VAL B O 1
ATOM 1331 N N . PRO A 1 165 ? 2.450 61.518 103.926 1.00 80.61 165 PRO B N 1
ATOM 1332 C CA . PRO A 1 165 ? 1.873 62.387 104.952 1.00 78.05 165 PRO B CA 1
ATOM 1333 C C . PRO A 1 165 ? 1.274 61.590 106.109 1.00 77.50 165 PRO B C 1
ATOM 1334 O O . PRO A 1 165 ? 1.279 62.088 107.238 1.00 77.59 165 PRO B O 1
ATOM 1338 N N . LYS A 1 166 ? 0.795 60.373 105.844 1.00 75.78 166 LYS B N 1
ATOM 1339 C CA . LYS A 1 166 ? 0.354 59.492 106.925 1.00 74.33 166 LYS B CA 1
ATOM 1340 C C . LYS A 1 166 ? 1.578 59.081 107.744 1.00 80.69 166 LYS B C 1
ATOM 1341 O O . LYS A 1 166 ? 1.550 59.079 108.981 1.00 83.28 166 LYS B O 1
ATOM 1343 N N . GLU A 1 167 ? 2.663 58.762 107.040 1.00 88.42 167 GLU B N 1
ATOM 1344 C CA . GLU A 1 167 ? 3.900 58.315 107.672 1.00 81.89 167 GLU B CA 1
ATOM 1345 C C . GLU A 1 167 ? 4.401 59.321 108.675 1.00 73.40 167 GLU B C 1
ATOM 1346 O O . GLU A 1 167 ? 4.769 58.960 109.787 1.00 68.74 167 GLU B O 1
ATOM 1352 N N . GLU A 1 168 ? 4.409 60.584 108.260 1.00 75.04 168 GLU B N 1
ATOM 1353 C CA . GLU A 1 168 ? 4.839 61.694 109.096 1.00 81.17 168 GLU B CA 1
ATOM 1354 C C . GLU A 1 168 ? 3.879 61.885 110.233 1.00 80.64 168 GLU B C 1
ATOM 1355 O O . GLU A 1 168 ? 4.282 61.976 111.385 1.00 78.99 168 GLU B O 1
ATOM 1361 N N . GLU A 1 169 ? 2.600 61.949 109.903 1.00 84.43 169 GLU B N 1
ATOM 1362 C CA . GLU A 1 169 ? 1.579 62.015 110.924 1.00 94.32 169 GLU B CA 1
ATOM 1363 C C . GLU A 1 169 ? 1.809 60.874 111.902 1.00 89.18 169 GLU B C 1
ATOM 1364 O O . GLU A 1 169 ? 1.797 61.080 113.111 1.00 93.12 169 GLU B O 1
ATOM 1370 N N . LEU A 1 170 ? 2.047 59.678 111.373 1.00 78.72 170 LEU B N 1
ATOM 1371 C CA . LEU A 1 170 ? 2.276 58.505 112.206 1.00 72.91 170 LEU B CA 1
ATOM 1372 C C . LEU A 1 170 ? 3.455 58.692 113.140 1.00 70.63 170 LEU B C 1
ATOM 1373 O O . LEU A 1 170 ? 3.352 58.432 114.332 1.00 69.08 170 LEU B O 1
ATOM 1378 N N . LEU A 1 171 ? 4.588 59.112 112.595 1.00 72.76 171 LEU B N 1
ATOM 1379 C CA . LEU A 1 171 ? 5.775 59.313 113.421 1.00 76.19 171 LEU B CA 1
ATOM 1380 C C . LEU A 1 171 ? 5.536 60.381 114.459 1.00 80.71 171 LEU B C 1
ATOM 1381 O O . LEU A 1 171 ? 6.136 60.349 115.530 1.00 87.42 171 LEU B O 1
ATOM 1386 N N . ILE A 1 172 ? 4.661 61.329 114.150 1.00 75.75 172 ILE B N 1
ATOM 1387 C CA . ILE A 1 172 ? 4.365 62.374 115.110 1.00 79.32 172 ILE B CA 1
ATOM 1388 C C . ILE A 1 172 ? 3.572 61.820 116.272 1.00 88.14 172 ILE B C 1
ATOM 1389 O O . ILE A 1 172 ? 3.716 62.276 117.402 1.00 89.01 172 ILE B O 1
ATOM 1394 N N . GLU A 1 173 ? 2.728 60.836 115.991 1.00 96.79 173 GLU B N 1
ATOM 1395 C CA . GLU A 1 173 ? 1.976 60.188 117.046 1.00 109.81 173 GLU B CA 1
ATOM 1396 C C . GLU A 1 173 ? 2.974 59.683 118.068 1.00 110.84 173 GLU B C 1
ATOM 1397 O O . GLU A 1 173 ? 2.881 60.015 119.252 1.00 113.75 173 GLU B O 1
ATOM 1403 N N . GLU A 1 174 ? 3.943 58.896 117.598 1.00 108.98 174 GLU B N 1
ATOM 1404 C CA . GLU A 1 174 ? 4.881 58.209 118.488 1.00 110.86 174 GLU B CA 1
ATOM 1405 C C . GLU A 1 174 ? 5.879 59.119 119.159 1.00 106.00 174 GLU B C 1
ATOM 1406 O O . GLU A 1 174 ? 6.017 59.099 120.377 1.00 109.32 174 GLU B O 1
ATOM 1412 N N . PHE A 1 175 ? 6.583 59.906 118.361 1.00 99.78 175 PHE B N 1
ATOM 1413 C CA . PHE A 1 175 ? 7.680 60.709 118.877 1.00 97.62 175 PHE B CA 1
ATOM 1414 C C . PHE A 1 175 ? 7.312 62.137 119.261 1.00 99.20 175 PHE B C 1
ATOM 1415 O O . PHE A 1 175 ? 8.103 62.831 119.897 1.00 99.11 175 PHE B O 1
ATOM 1423 N N . GLY A 1 176 ? 6.107 62.562 118.896 1.00 103.21 176 GLY B N 1
ATOM 1424 C CA . GLY A 1 176 ? 5.620 63.880 119.264 1.00 108.11 176 GLY B CA 1
ATOM 1425 C C . GLY A 1 176 ? 6.546 64.995 118.825 1.00 108.82 176 GLY B C 1
ATOM 1426 O O . GLY A 1 176 ? 6.967 65.046 117.671 1.00 108.69 176 GLY B O 1
ATOM 1427 N N . ASP A 1 177 ? 6.875 65.888 119.753 1.00 108.53 177 ASP B N 1
ATOM 1428 C CA . ASP A 1 177 ? 7.683 67.057 119.430 1.00 106.94 177 ASP B CA 1
ATOM 1429 C C . ASP A 1 177 ? 9.029 66.726 118.780 1.00 102.40 177 ASP B C 1
ATOM 1430 O O . ASP A 1 177 ? 9.481 67.449 117.892 1.00 96.36 177 ASP B O 1
ATOM 1435 N N . GLU A 1 178 ? 9.671 65.640 119.200 1.00 106.50 178 GLU B N 1
ATOM 1436 C CA . GLU A 1 178 ? 10.971 65.315 118.625 1.00 107.69 178 GLU B CA 1
ATOM 1437 C C . GLU A 1 178 ? 10.878 65.232 117.108 1.00 104.88 178 GLU B C 1
ATOM 1438 O O . GLU A 1 178 ? 11.848 65.522 116.419 1.00 107.54 178 GLU B O 1
ATOM 1444 N N . TYR A 1 179 ? 9.716 64.848 116.583 1.00 99.03 179 TYR B N 1
ATOM 1445 C CA . TYR A 1 179 ? 9.562 64.780 115.134 1.00 93.46 179 TYR B CA 1
ATOM 1446 C C . TYR A 1 179 ? 9.288 66.136 114.502 1.00 98.53 179 TYR B C 1
ATOM 1447 O O . TYR A 1 179 ? 9.769 66.412 113.406 1.00 100.63 179 TYR B O 1
ATOM 1456 N N . ILE A 1 180 ? 8.515 66.982 115.178 1.00 101.65 180 ILE B N 1
ATOM 1457 C CA . ILE A 1 180 ? 8.207 68.299 114.623 1.00 101.66 180 ILE B CA 1
ATOM 1458 C C . ILE A 1 180 ? 9.481 69.112 114.528 1.00 98.92 180 ILE B C 1
ATOM 1459 O O . ILE A 1 180 ? 9.664 69.877 113.581 1.00 98.34 180 ILE B O 1
ATOM 1464 N N . GLU A 1 181 ? 10.354 68.940 115.518 1.00 120.35 181 GLU B N 1
ATOM 1465 C CA . GLU A 1 181 ? 11.642 69.608 115.518 1.00 122.16 181 GLU B CA 1
ATOM 1466 C C . GLU A 1 181 ? 12.395 69.109 114.311 1.00 115.32 181 GLU B C 1
ATOM 1467 O O . GLU A 1 181 ? 12.940 69.886 113.531 1.00 120.22 181 GLU B O 1
ATOM 1473 N N . TYR A 1 182 ? 12.401 67.794 114.160 1.00 105.17 182 TYR B N 1
ATOM 1474 C CA . TYR A 1 182 ? 13.147 67.141 113.100 1.00 98.81 182 TYR B CA 1
ATOM 1475 C C . TYR A 1 182 ? 12.808 67.744 111.744 1.00 99.56 182 TYR B C 1
ATOM 1476 O O . TYR A 1 182 ? 13.695 68.222 111.040 1.00 101.83 182 TYR B O 1
ATOM 1485 N N . MET A 1 183 ? 11.525 67.747 111.395 1.00 96.34 183 MET B N 1
ATOM 1486 C CA . MET A 1 183 ? 11.070 68.272 110.111 1.00 95.68 183 MET B CA 1
ATOM 1487 C C . MET A 1 183 ? 11.527 69.710 109.857 1.00 97.56 183 MET B C 1
ATOM 1488 O O . MET A 1 183 ? 11.761 70.112 108.714 1.00 96.02 183 MET B O 1
ATOM 1493 N N . GLY A 1 184 ? 11.630 70.487 110.927 1.00 100.08 184 GLY B N 1
ATOM 1494 C CA . GLY A 1 184 ? 12.104 71.849 110.826 1.00 102.00 184 GLY B CA 1
ATOM 1495 C C . GLY A 1 184 ? 13.560 71.856 110.419 1.00 106.10 184 GLY B C 1
ATOM 1496 O O . GLY A 1 184 ? 13.996 72.729 109.666 1.00 110.68 184 GLY B O 1
ATOM 1497 N N . LYS A 1 185 ? 14.309 70.870 110.914 1.00 103.68 185 LYS B N 1
ATOM 1498 C CA . LYS A 1 185 ? 15.755 70.787 110.690 1.00 98.65 185 LYS B CA 1
ATOM 1499 C C . LYS A 1 185 ? 16.086 69.988 109.437 1.00 95.42 185 LYS B C 1
ATOM 1500 O O . LYS A 1 185 ? 17.244 69.898 109.036 1.00 96.48 185 LYS B O 1
ATOM 1502 N N . THR A 1 186 ? 15.057 69.427 108.811 1.00 91.74 186 THR B N 1
ATOM 1503 C CA . THR A 1 186 ? 15.253 68.531 107.680 1.00 87.19 186 THR B CA 1
ATOM 1504 C C . THR A 1 186 ? 14.313 68.810 106.507 1.00 85.83 186 THR B C 1
ATOM 1505 O O . THR A 1 186 ? 13.275 69.461 106.657 1.00 86.03 186 THR B O 1
ATOM 1509 N N . GLY A 1 187 ? 14.707 68.336 105.330 1.00 82.05 187 GLY B N 1
ATOM 1510 C CA . GLY A 1 187 ? 13.855 68.364 104.159 1.00 81.92 187 GLY B CA 1
ATOM 1511 C C . GLY A 1 187 ? 13.389 66.953 103.879 1.00 86.63 187 GLY B C 1
ATOM 1512 O O . GLY A 1 187 ? 13.790 66.015 104.561 1.00 87.93 187 GLY B O 1
ATOM 1513 N N . ARG A 1 188 ? 12.528 66.784 102.887 1.00 91.56 188 ARG B N 1
ATOM 1514 C CA . ARG A 1 188 ? 12.015 65.449 102.604 1.00 94.27 188 ARG B CA 1
ATOM 1515 C C . ARG A 1 188 ? 13.009 64.628 101.810 1.00 83.34 188 ARG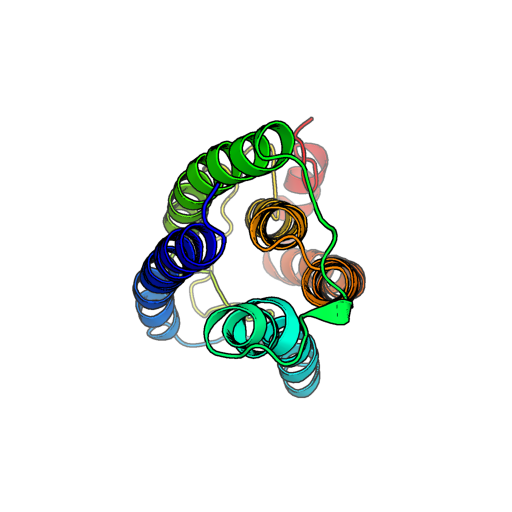 B C 1
ATOM 1516 O O . ARG A 1 188 ? 13.343 63.516 102.190 1.00 79.40 188 ARG B O 1
ATOM 1524 N N . LEU A 1 189 ? 13.501 65.197 100.717 1.00 83.21 189 LEU B N 1
ATOM 1525 C CA . LEU A 1 189 ? 14.374 64.460 99.810 1.00 92.21 189 LEU B CA 1
ATOM 1526 C C . LEU A 1 189 ? 15.798 65.046 99.720 1.00 106.10 189 LEU B C 1
ATOM 1527 O O . LEU A 1 189 ? 16.756 64.413 100.169 1.00 107.00 189 LEU B O 1
ATOM 1532 N N . PHE A 1 190 ? 15.938 66.243 99.148 1.00 116.73 190 PHE B N 1
ATOM 1533 C CA . PHE A 1 190 ? 17.202 66.986 99.202 1.00 122.93 190 PHE B CA 1
ATOM 1534 C C . PHE A 1 190 ? 17.332 67.545 100.620 1.00 116.14 190 PHE B C 1
ATOM 1535 O O . PHE A 1 190 ? 16.390 67.485 101.397 1.00 117.80 190 PHE B O 1
ATOM 1543 N N . PRO A 1 191 ? 18.505 68.058 100.984 1.00 111.42 191 PRO B N 1
ATOM 1544 C CA . PRO A 1 191 ? 18.627 68.638 102.330 1.00 111.36 191 PRO B CA 1
ATOM 1545 C C . PRO A 1 191 ? 18.282 70.143 102.429 1.00 112.86 191 PRO B C 1
ATOM 1546 O O . PRO A 1 191 ? 17.812 70.745 101.458 1.00 113.28 191 PRO B O 1
ATOM 1550 N N . LYS A 1 192 ? 18.500 70.730 103.607 1.00 110.99 192 LYS B N 1
ATOM 1551 C CA . LYS A 1 192 ? 18.144 72.127 103.871 1.00 106.55 192 LYS B CA 1
ATOM 1552 C C . LYS A 1 192 ? 16.626 72.362 103.833 1.00 100.59 192 LYS B C 1
ATOM 1553 O O . LYS A 1 192 ? 15.948 72.348 104.870 1.00 96.05 192 LYS B O 1
#

Sequence (192 aa):
MNENLWKICFIVMFIIWVFVRKVYGTRAMKNKSKKKVRPNFEKSLVFLNFIGMVFLPLTAVFSSYLDSFNINLPDSIRLFALIVTFLNIGLFTKIHKDLGNNWSAILEIKDGHKLVKEGIYKNIRHPMYAHLWLWVITQGIILSNWVVLIFGIVAWAILYFIRVPKEEELLIEEFGDEYIEYMGKTGRLFPK

Radius of gyration: 17.5 Å; Cα contacts (8 Å, |Δi|>4): 225; chains: 1; bounding box: 31×34×50 Å

Foldseek 3Di:
DPLLVLLVVVVVLLVVLVVLCVVLPVQLVVFAFDDFPPQVPLVVLVVQLVCLQPVPVNCLNVHCVLVVQFAPDDVVQLVVLVVVSVVLSVVLSQVSVQQGNCDDSGLTGTPVRDDDCDGPNVQEDQQVLLSQLSSLCSSCSSSRGCCSNVSSNVSSVVSVVVVPVVSLVSVCVPPPPVSVVRCVRHPHH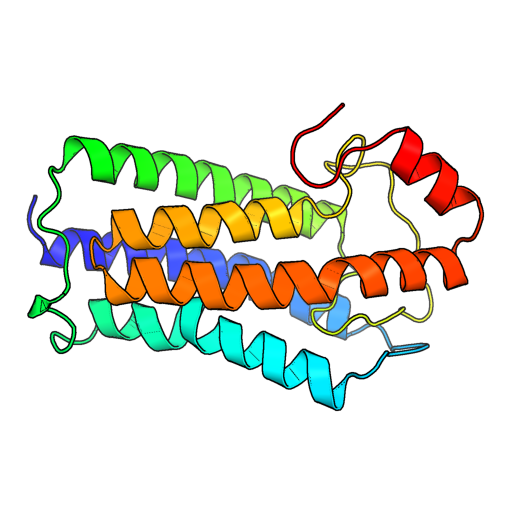GGD